Protein AF-A0A2N8UCC4-F1 (afdb_monomer_lite)

Foldseek 3Di:
DDDDDDDDDDDDDDDDDDDDDDPDPDDDDDPPPPPPDPPDPPCVLDPDDDDDPDDQDVVVQVPDDPDDDDDDDDPPDDDDDDDDDDDDDDPPPPPPPPDDADWQDWDADPVRDIDDRGGASDLFWELDFDQLVRVQCVVQAPDDLKDFDDCVVPAFPLDLPGLLLPQEAARQHSLQLVLVLVLLCVLCVVVVHDWAQQPPDPDRRTFSGFTHARWHQDPPGIGHDVCCRHPVVSVQVSCCSNCVDPDFFKWWAFGDNDPPDGTHIKIKGWAQRLSRYSDNPRPFTKIWIKTAIDRPDPDPDDDSGHNIYTRTIGTHPDCSVVSCVVVVRIDGRD

Radius of gyration: 27.45 Å; chains: 1; bounding box: 86×79×82 Å

Sequence (334 aa):
MVGFRCFAAFFGIVLTMTAAPSTAKWRWERPEEEHPRPDVPMQQYFPRYDYVQIRPDPAHDPGLPRLPYLPHPPEDFLSHEAGSSAGSSHTQTTTSAAGRAPTLPAFLDTEGRRWGPYELGHLSFQPVEYPLGMPHLIHLYGDDDRTAVNIKDEPYKGQFHDPKVKPMDFRPDPNTLTRISEVLKKGMASAQIRLAKVPEMSNDLEEGTFLLPPLVQTNARLEMAPYALQASLPQALGHRFRHPPKKANLFLIEVPMGIGQTPKQVLVALVPSDKFTTVKSISTPLWLFFERRKKTSTDGRYSKEPGLTFLGATFMPYRAEDVLSRSEVLTKYH

Organism: NCBI:txid7255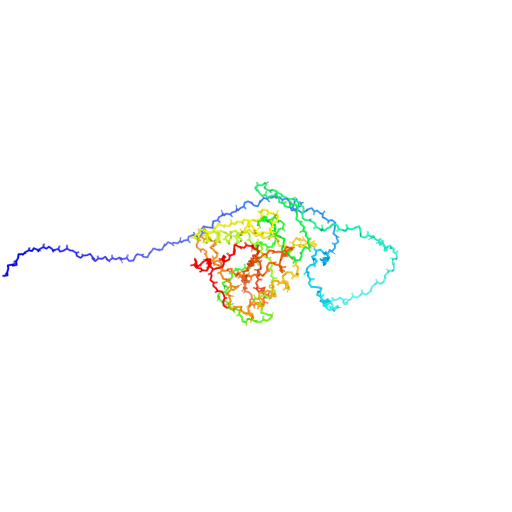9

Secondary structure (DSSP, 8-state):
-----------------------------------------GGGTS--PPP---PPPGGG-TTS-----PPPPPS-S---------------------PPPPEEPPEE-TT--EE--EE---SSBEEEE--TT-GGGGGGSS--SEEEE-GGGS-----TT-TTTSS-EE---HHHHHHHHHHHHHHHHHTTPPP-BPTT-SS-PBTTPBEEP-EEE-SSSEEE-HHIIIIIHHHHHHHHHHS--SS--EEEEEE--STTSPPEEEEEEEE-GGGTBS-S---SPEEEEEEEEEE--SS-------S-EEEEEEE--TTHHHHHHHTTSEEEP-

Structure (mmCIF, N/CA/C/O backbone):
data_AF-A0A2N8UCC4-F1
#
_entry.id   AF-A0A2N8UCC4-F1
#
loop_
_atom_site.group_PDB
_atom_site.id
_atom_site.type_symbol
_atom_site.label_atom_id
_atom_site.label_alt_id
_atom_site.label_comp_id
_atom_site.label_asym_id
_atom_site.label_entity_id
_atom_site.label_seq_id
_atom_site.pdbx_PDB_ins_code
_atom_site.Cartn_x
_atom_site.Cartn_y
_atom_site.Cartn_z
_atom_site.occupancy
_atom_site.B_iso_or_equiv
_atom_site.auth_seq_id
_atom_site.auth_comp_id
_atom_site.auth_asym_id
_atom_site.auth_atom_id
_atom_site.pdbx_PDB_model_num
ATOM 1 N N . MET A 1 1 ? -55.760 44.797 40.845 1.00 42.34 1 MET A N 1
ATOM 2 C CA . MET A 1 1 ? -54.852 44.384 39.753 1.00 42.34 1 MET A CA 1
ATOM 3 C C . MET A 1 1 ? -54.397 45.641 39.033 1.00 42.34 1 MET A C 1
ATOM 5 O O . MET A 1 1 ? -55.204 46.265 38.363 1.00 42.34 1 MET A O 1
ATOM 9 N N . VAL A 1 2 ? -53.164 46.080 39.285 1.00 34.91 2 VAL A N 1
ATOM 10 C CA . VAL A 1 2 ? -52.601 47.335 38.764 1.00 34.91 2 VAL A CA 1
ATOM 11 C C . VAL A 1 2 ? -51.627 46.971 37.648 1.00 34.91 2 VAL A C 1
ATOM 13 O O . VAL A 1 2 ? -50.641 46.288 37.905 1.00 34.91 2 VAL A O 1
ATOM 16 N N . GLY A 1 3 ? -51.933 47.374 36.414 1.00 34.59 3 GLY A N 1
ATOM 17 C CA . GLY A 1 3 ? -51.083 47.166 35.243 1.00 34.59 3 GLY A CA 1
ATOM 18 C C . GLY A 1 3 ? -50.407 48.471 34.837 1.00 34.59 3 GLY A C 1
ATOM 19 O O . GLY A 1 3 ? -51.075 49.398 34.382 1.00 34.59 3 GLY A O 1
ATOM 20 N N . PHE A 1 4 ? -49.087 48.537 35.001 1.00 43.72 4 PHE A N 1
ATOM 21 C CA . PHE A 1 4 ? -48.240 49.637 34.546 1.00 43.72 4 PHE A CA 1
ATOM 22 C C . PHE A 1 4 ? -47.401 49.182 33.339 1.00 43.72 4 PHE A C 1
ATOM 24 O O . PHE A 1 4 ? -46.557 48.304 33.457 1.00 43.72 4 PHE A O 1
ATOM 31 N N . ARG A 1 5 ? -47.723 49.781 32.185 1.00 48.62 5 ARG A N 1
ATOM 32 C CA . ARG A 1 5 ? -46.859 50.409 31.158 1.00 48.62 5 ARG A CA 1
ATOM 33 C C . ARG A 1 5 ? -45.457 49.838 30.856 1.00 48.62 5 ARG A C 1
ATOM 35 O O . ARG A 1 5 ? -44.611 49.797 31.737 1.00 48.62 5 ARG A O 1
ATOM 42 N N . CYS A 1 6 ? -45.192 49.615 29.558 1.00 42.81 6 CYS A N 1
ATOM 43 C CA . CYS A 1 6 ? -44.205 50.321 28.692 1.00 42.81 6 CYS A CA 1
ATOM 44 C C . CYS A 1 6 ? -43.886 49.438 27.457 1.00 42.81 6 CYS A C 1
ATOM 46 O O . CYS A 1 6 ? -43.470 48.301 27.619 1.00 42.81 6 CYS A O 1
ATOM 48 N N . PHE A 1 7 ? -44.326 49.770 26.235 1.00 41.31 7 PHE A N 1
ATOM 49 C CA . PHE A 1 7 ? -43.715 50.655 25.214 1.00 41.31 7 PHE A CA 1
ATOM 50 C C . PHE A 1 7 ? -42.311 50.254 24.712 1.00 41.31 7 PHE A C 1
ATOM 52 O O . PHE A 1 7 ? -41.342 50.444 25.437 1.00 41.31 7 PHE A O 1
ATOM 59 N N . ALA A 1 8 ? -42.241 49.796 23.448 1.00 41.94 8 ALA A N 1
ATOM 60 C CA . ALA A 1 8 ? -41.262 50.124 22.379 1.00 41.94 8 ALA A CA 1
ATOM 61 C C . ALA A 1 8 ? -41.316 49.002 21.305 1.00 41.94 8 ALA A C 1
ATOM 63 O O . ALA A 1 8 ? -41.067 47.848 21.625 1.00 41.94 8 ALA A O 1
ATOM 64 N N . ALA A 1 9 ? -41.868 49.174 20.098 1.00 39.84 9 ALA A N 1
ATOM 65 C CA . ALA A 1 9 ? -41.495 50.037 18.965 1.00 39.84 9 ALA A CA 1
ATOM 66 C C . ALA A 1 9 ? -40.340 49.488 18.085 1.00 39.84 9 ALA A C 1
ATOM 68 O O . ALA A 1 9 ? -39.182 49.555 18.468 1.00 39.84 9 ALA A O 1
ATOM 69 N N . PHE A 1 10 ? -40.736 49.033 16.882 1.00 40.09 10 PHE A N 1
ATOM 70 C CA . PHE A 1 10 ? -40.088 49.155 15.558 1.00 40.09 10 PHE A CA 1
ATOM 71 C C . PHE A 1 10 ? -38.644 48.654 15.321 1.00 40.09 10 PHE A C 1
ATOM 73 O O . PHE A 1 10 ? -37.690 49.244 15.804 1.00 40.09 10 PHE A O 1
ATOM 80 N N . PHE A 1 11 ? -38.459 47.694 14.401 1.00 40.56 11 PHE A N 1
ATOM 81 C CA . PHE A 1 11 ? -38.186 47.947 12.968 1.00 40.56 11 PHE A CA 1
ATOM 82 C C . PHE A 1 11 ? -37.994 46.616 12.216 1.00 40.56 11 PHE A C 1
ATOM 84 O O . PHE A 1 11 ? -37.183 45.778 12.601 1.00 40.56 11 PHE A O 1
ATOM 91 N N . GLY A 1 12 ? -38.750 46.429 11.132 1.00 36.91 12 GLY A N 1
ATOM 92 C CA . GLY A 1 12 ? -38.558 45.338 10.180 1.00 36.91 12 GLY A CA 1
ATOM 93 C C . GLY A 1 12 ? -37.461 45.683 9.176 1.00 36.91 12 GLY A C 1
ATOM 94 O O . GLY A 1 12 ? -37.442 46.788 8.636 1.00 36.91 12 GLY A O 1
ATOM 95 N N . ILE A 1 13 ? -36.571 44.729 8.911 1.00 42.97 13 ILE A N 1
ATOM 96 C CA . ILE A 1 13 ? -35.613 44.793 7.807 1.00 42.97 13 ILE A CA 1
ATOM 97 C C . ILE A 1 13 ? -36.026 43.735 6.786 1.00 42.97 13 ILE A C 1
ATOM 99 O O . ILE A 1 13 ? -35.897 42.535 7.012 1.00 42.97 13 ILE A O 1
ATOM 103 N N . VAL A 1 14 ? -36.551 44.218 5.661 1.00 40.69 14 VAL A N 1
ATOM 104 C CA . VAL A 1 14 ? -36.717 43.472 4.413 1.00 40.69 14 VAL A CA 1
ATOM 105 C C . VAL A 1 14 ? -35.396 43.592 3.662 1.00 40.69 14 VAL A C 1
ATOM 107 O O . VAL A 1 14 ? -35.007 44.692 3.278 1.00 40.69 14 VAL A O 1
ATOM 110 N N . LEU A 1 15 ? -34.695 42.476 3.464 1.00 40.91 15 LEU A N 1
ATOM 111 C CA . LEU A 1 15 ? -33.487 42.424 2.642 1.00 40.91 15 LEU A CA 1
ATOM 112 C C . LEU A 1 15 ? -33.860 41.882 1.259 1.00 40.91 15 LEU A C 1
ATOM 114 O O . LEU A 1 15 ? -33.961 40.680 1.033 1.00 40.91 15 LEU A O 1
ATOM 118 N N . THR A 1 16 ? -34.100 42.802 0.331 1.00 42.94 16 THR A N 1
ATOM 119 C CA . THR A 1 16 ? -34.113 42.540 -1.108 1.00 42.94 16 THR A CA 1
ATOM 120 C C . THR A 1 16 ? -32.670 42.416 -1.593 1.00 42.94 16 THR A C 1
ATOM 122 O O . THR A 1 16 ? -31.968 43.423 -1.665 1.00 42.94 16 THR A O 1
ATOM 125 N N . MET A 1 17 ? -32.219 41.208 -1.942 1.00 36.47 17 MET A N 1
ATOM 126 C CA . MET A 1 17 ? -31.005 41.034 -2.746 1.00 36.47 17 MET A CA 1
ATOM 127 C C . MET A 1 17 ? -31.394 40.841 -4.209 1.00 36.47 17 MET A C 1
ATOM 129 O O . MET A 1 17 ? -31.934 39.814 -4.612 1.00 36.47 17 MET A O 1
ATOM 133 N N . THR A 1 18 ? -31.126 41.877 -4.992 1.00 39.53 18 THR A N 1
ATOM 134 C CA . THR A 1 18 ? -31.129 41.872 -6.449 1.00 39.53 18 THR A CA 1
ATOM 135 C C . THR A 1 18 ? -29.925 41.076 -6.955 1.00 39.53 18 THR A C 1
ATOM 137 O O . THR A 1 18 ? -28.774 41.392 -6.662 1.00 39.53 18 THR A O 1
ATOM 140 N N . ALA A 1 19 ? -30.194 40.021 -7.722 1.00 36.62 19 ALA A N 1
ATOM 141 C CA . ALA A 1 19 ? -29.181 39.271 -8.449 1.00 36.62 19 ALA A CA 1
ATOM 142 C C . ALA A 1 19 ? -28.718 40.080 -9.671 1.00 36.62 19 ALA A C 1
ATOM 144 O O . ALA A 1 19 ? -29.496 40.332 -10.590 1.00 36.62 19 ALA A O 1
ATOM 145 N N . ALA A 1 20 ? -27.447 40.477 -9.680 1.00 36.34 20 ALA A N 1
ATOM 146 C CA . ALA A 1 20 ? -26.765 40.971 -10.869 1.00 36.34 20 ALA A CA 1
ATOM 147 C C . ALA A 1 20 ? -26.085 39.789 -11.592 1.00 36.34 20 ALA A C 1
ATOM 149 O O . ALA A 1 20 ? -25.350 39.035 -10.947 1.00 36.34 20 ALA A O 1
ATOM 150 N N . PRO A 1 21 ? -26.283 39.600 -12.909 1.00 38.41 21 PRO A N 1
ATOM 151 C CA . PRO A 1 21 ? -25.547 38.600 -13.670 1.00 38.41 21 PRO A CA 1
ATOM 152 C C . PRO A 1 21 ? -24.118 39.099 -13.927 1.00 38.41 21 PRO A C 1
ATOM 154 O O . PRO A 1 21 ? -23.874 39.938 -14.791 1.00 38.41 21 PRO A O 1
ATOM 157 N N . SER A 1 22 ? -23.161 38.583 -13.157 1.00 37.16 22 SER A N 1
ATOM 158 C CA . SER A 1 22 ? -21.730 38.770 -13.404 1.00 37.16 22 SER A CA 1
ATOM 159 C C . SER A 1 22 ? -21.278 37.833 -14.524 1.00 37.16 22 SER A C 1
ATOM 161 O O . SER A 1 22 ? -21.061 36.638 -14.323 1.00 37.16 22 SER A O 1
ATOM 163 N N . THR A 1 23 ? -21.135 38.376 -15.729 1.00 39.78 23 THR A N 1
ATOM 164 C CA . THR A 1 23 ? -20.415 37.745 -16.838 1.00 39.78 23 THR A CA 1
ATOM 165 C C . THR A 1 23 ? -18.909 37.920 -16.630 1.00 39.78 23 THR A C 1
ATOM 167 O O . THR A 1 23 ? -18.273 38.747 -17.283 1.00 39.78 23 THR A O 1
ATOM 170 N N . ALA A 1 24 ? -18.328 37.150 -15.710 1.00 36.78 24 ALA A N 1
ATOM 171 C CA . ALA A 1 24 ? -16.880 37.011 -15.594 1.00 36.78 24 ALA A CA 1
ATOM 172 C C . ALA A 1 24 ? -16.416 35.851 -16.486 1.00 36.78 24 ALA A C 1
ATOM 174 O O . ALA A 1 24 ? -16.614 34.671 -16.200 1.00 36.78 24 ALA A O 1
ATOM 175 N N . LYS A 1 25 ? -15.829 36.224 -17.621 1.00 33.22 25 LYS A N 1
ATOM 176 C CA . LYS A 1 25 ? -15.180 35.349 -18.592 1.00 33.22 25 LYS A CA 1
ATOM 177 C C . LYS A 1 25 ? -13.887 34.820 -17.958 1.00 33.22 25 LYS A C 1
ATOM 179 O O . LYS A 1 25 ? -12.864 35.496 -17.998 1.00 33.22 25 LYS A O 1
ATOM 184 N N . TRP A 1 26 ? -13.939 33.643 -17.335 1.00 35.19 26 TRP A N 1
ATOM 185 C CA . TRP A 1 26 ? -12.757 32.992 -16.769 1.00 35.19 26 TRP A CA 1
ATOM 186 C C . TRP A 1 26 ? -11.851 32.500 -17.898 1.00 35.19 26 TRP A C 1
ATOM 188 O O . TRP A 1 26 ? -12.113 31.504 -18.571 1.00 35.19 26 TRP A O 1
ATOM 198 N N . ARG A 1 27 ? -10.793 33.273 -18.135 1.00 27.91 27 ARG A N 1
ATOM 199 C CA . ARG A 1 27 ? -9.628 32.880 -18.916 1.00 27.91 27 ARG A CA 1
ATOM 200 C C . ARG A 1 27 ? -8.887 31.836 -18.081 1.00 27.91 27 ARG A C 1
ATOM 202 O O . ARG A 1 27 ? -8.394 32.155 -17.006 1.00 27.91 27 ARG A O 1
ATOM 209 N N . TRP A 1 28 ? -8.868 30.593 -18.549 1.00 32.22 28 TRP A N 1
ATOM 210 C CA . TRP A 1 28 ? -8.045 29.533 -17.973 1.00 32.22 28 TRP A CA 1
ATOM 211 C C . TRP A 1 28 ? -6.572 29.875 -18.203 1.00 32.22 28 TRP A C 1
ATOM 213 O O . TRP A 1 28 ? -6.012 29.560 -19.252 1.00 32.22 28 TRP A O 1
ATOM 223 N N . GLU A 1 29 ? -5.954 30.556 -17.243 1.00 31.47 29 GLU A N 1
ATOM 224 C CA . GLU A 1 29 ? -4.504 30.528 -17.095 1.00 31.47 29 GLU A CA 1
ATOM 225 C C . GLU A 1 29 ? -4.148 29.220 -16.386 1.00 31.47 29 GLU A C 1
ATOM 227 O O . GLU A 1 29 ? -4.561 28.935 -15.262 1.00 31.47 29 GLU A O 1
ATOM 232 N N . ARG A 1 30 ? -3.474 28.367 -17.155 1.00 33.12 30 ARG A N 1
ATOM 233 C CA . ARG A 1 30 ? -2.885 27.095 -16.751 1.00 33.12 30 ARG A CA 1
ATOM 234 C C . ARG A 1 30 ? -1.872 27.393 -15.630 1.00 33.12 30 ARG A C 1
ATOM 236 O O . ARG A 1 30 ? -1.030 28.260 -15.854 1.00 33.12 30 ARG A O 1
ATOM 243 N N . PRO A 1 31 ? -1.888 26.714 -14.472 1.00 35.81 31 PRO A N 1
ATOM 244 C CA . PRO A 1 31 ? -0.747 26.767 -13.573 1.00 35.81 31 PRO A CA 1
ATOM 245 C C . PRO A 1 31 ? 0.405 26.021 -14.253 1.00 35.81 31 PRO A C 1
ATOM 247 O O . PRO A 1 31 ? 0.363 24.799 -14.402 1.00 35.81 31 PRO A O 1
ATOM 250 N N . GLU A 1 32 ? 1.396 26.766 -14.734 1.00 42.03 32 GLU A N 1
ATOM 251 C CA . GLU A 1 32 ? 2.734 26.239 -14.984 1.00 42.03 32 GLU A CA 1
ATOM 252 C C . GLU A 1 32 ? 3.361 25.904 -13.625 1.00 42.03 32 GLU A C 1
ATOM 254 O O . GLU A 1 32 ? 4.011 26.731 -12.997 1.00 42.03 32 GLU A O 1
ATOM 259 N N . GLU A 1 33 ? 3.142 24.680 -13.152 1.00 36.56 33 GLU A N 1
ATOM 260 C CA . GLU A 1 33 ? 4.095 24.006 -12.269 1.00 36.56 33 GLU A CA 1
ATOM 261 C C . GLU A 1 33 ? 4.825 22.954 -13.108 1.00 36.56 33 GLU A C 1
ATOM 263 O O . GLU A 1 33 ? 4.603 21.747 -13.014 1.00 36.56 33 GLU A O 1
ATOM 268 N N . GLU A 1 34 ? 5.702 23.441 -13.989 1.00 35.06 34 GLU A N 1
ATOM 269 C CA . GLU A 1 34 ? 6.844 22.660 -14.448 1.00 35.06 34 GLU A CA 1
ATOM 270 C C . GLU A 1 34 ? 7.754 22.442 -13.236 1.00 35.06 34 GLU A C 1
ATOM 272 O O . GLU A 1 34 ? 8.580 23.282 -12.877 1.00 35.06 34 GLU A O 1
ATOM 277 N N . HIS A 1 35 ? 7.613 21.292 -12.579 1.00 38.19 35 HIS A N 1
ATOM 278 C CA . HIS A 1 35 ? 8.752 20.757 -11.851 1.00 38.19 35 HIS A CA 1
ATOM 279 C C . HIS A 1 35 ? 9.890 20.562 -12.860 1.00 38.19 35 HIS A C 1
ATOM 281 O O . HIS A 1 35 ? 9.683 19.869 -13.865 1.00 38.19 35 HIS A O 1
ATOM 287 N N . PRO A 1 36 ? 11.080 21.146 -12.629 1.00 34.94 36 PRO A N 1
ATOM 288 C CA . PRO A 1 36 ? 12.209 20.920 -13.508 1.00 34.94 36 PRO A CA 1
ATOM 289 C C . PRO A 1 36 ? 12.510 19.425 -13.486 1.00 34.94 36 PRO A C 1
ATOM 291 O O . PRO A 1 36 ? 12.864 18.864 -12.449 1.00 34.94 36 PRO A O 1
ATOM 294 N N . ARG A 1 37 ? 12.341 18.768 -14.638 1.00 45.69 37 ARG A N 1
ATOM 295 C CA . ARG A 1 37 ? 12.963 17.468 -14.875 1.00 45.69 37 ARG A CA 1
ATOM 296 C C . ARG A 1 37 ? 14.460 17.697 -14.691 1.00 45.69 37 ARG A C 1
ATOM 298 O O . ARG A 1 37 ? 15.018 18.509 -15.429 1.00 45.69 37 ARG A O 1
ATOM 305 N N . PRO A 1 38 ? 15.129 17.055 -13.726 1.00 47.00 38 PRO A N 1
ATOM 306 C CA . PRO A 1 38 ? 16.572 17.094 -13.735 1.00 47.00 38 PRO A CA 1
ATOM 307 C C . PRO A 1 38 ? 17.003 16.294 -14.971 1.00 47.00 38 PRO A C 1
ATOM 309 O O . PRO A 1 38 ? 16.680 15.110 -15.089 1.00 47.00 38 PRO A O 1
ATOM 312 N N . ASP A 1 39 ? 17.675 16.961 -15.913 1.00 40.62 39 ASP A N 1
ATOM 313 C CA . ASP A 1 39 ? 18.339 16.372 -17.084 1.00 40.62 39 ASP A CA 1
ATOM 314 C C . ASP A 1 39 ? 19.508 15.479 -16.632 1.00 40.62 39 ASP A C 1
ATOM 316 O O . ASP A 1 39 ? 20.683 15.737 -16.889 1.00 40.62 39 ASP A O 1
ATOM 320 N N . VAL A 1 40 ? 19.193 14.421 -15.891 1.00 43.69 40 VAL A N 1
ATOM 321 C CA . VAL A 1 40 ? 20.146 13.397 -15.487 1.00 43.69 40 VAL A CA 1
ATOM 322 C C . VAL A 1 40 ? 20.086 12.304 -16.550 1.00 43.69 40 VAL A C 1
ATOM 324 O O . VAL A 1 40 ? 19.013 11.738 -16.792 1.00 43.69 40 VAL A O 1
ATOM 327 N N . PRO A 1 41 ? 21.208 11.986 -17.217 1.00 41.66 41 PRO A N 1
ATOM 328 C CA . PRO A 1 41 ? 21.238 10.962 -18.248 1.00 41.66 41 PRO A CA 1
ATOM 329 C C . PRO A 1 41 ? 20.682 9.642 -17.707 1.00 41.66 41 PRO A C 1
ATOM 331 O O . PRO A 1 41 ? 21.126 9.167 -16.663 1.00 41.66 41 PRO A O 1
ATOM 334 N N . MET A 1 42 ? 19.767 9.004 -18.447 1.00 37.41 42 MET A N 1
ATOM 335 C CA . MET A 1 42 ? 19.156 7.707 -18.094 1.00 37.41 42 MET A CA 1
ATOM 336 C C . MET A 1 42 ? 20.194 6.650 -17.659 1.00 37.41 42 MET A C 1
ATOM 338 O O . MET A 1 42 ? 19.912 5.784 -16.839 1.00 37.41 42 MET A O 1
ATOM 342 N N . GLN A 1 43 ? 21.420 6.753 -18.174 1.00 39.41 43 GLN A N 1
ATOM 343 C CA . GLN A 1 43 ? 22.555 5.873 -17.890 1.00 39.41 43 GLN A CA 1
ATOM 344 C C . GLN A 1 43 ? 23.115 5.991 -16.458 1.00 39.41 43 GLN A C 1
ATOM 346 O O . GLN A 1 43 ? 23.789 5.070 -16.011 1.00 39.41 43 GLN A O 1
ATOM 351 N N . GLN A 1 44 ? 22.839 7.077 -15.724 1.00 40.09 44 GLN A N 1
ATOM 352 C CA . GLN A 1 44 ? 23.234 7.220 -14.314 1.00 40.09 44 GLN A CA 1
ATOM 353 C C . GLN A 1 44 ? 22.245 6.560 -13.339 1.00 40.09 44 GLN A C 1
ATOM 355 O O . GLN A 1 44 ? 22.622 6.275 -12.205 1.00 40.09 44 GLN A O 1
ATOM 360 N N . TYR A 1 45 ? 21.013 6.262 -13.770 1.00 40.38 45 TYR A N 1
ATOM 361 C CA . TYR A 1 45 ? 20.011 5.576 -12.939 1.00 40.38 45 TYR A CA 1
ATOM 362 C C . TYR A 1 45 ? 20.050 4.051 -13.057 1.00 40.38 45 TYR A C 1
ATOM 364 O O . TYR A 1 45 ? 19.521 3.353 -12.195 1.00 40.38 45 TYR A O 1
ATOM 372 N N . PHE A 1 46 ? 20.662 3.524 -14.118 1.00 38.53 46 PHE A N 1
ATOM 373 C CA . PHE A 1 46 ? 20.653 2.095 -14.411 1.00 38.53 46 PHE A CA 1
ATOM 374 C C . PHE A 1 46 ? 22.076 1.620 -14.706 1.00 38.53 46 PHE A C 1
ATOM 376 O O . PHE A 1 46 ? 22.550 1.776 -15.835 1.00 38.53 46 PHE A O 1
ATOM 383 N N . PRO A 1 47 ? 22.780 1.021 -13.728 1.00 39.56 47 PRO A N 1
ATOM 384 C CA . PRO A 1 47 ? 23.993 0.277 -14.032 1.00 39.56 47 PRO A CA 1
ATOM 385 C C . PRO A 1 47 ? 23.670 -0.785 -15.090 1.00 39.56 47 PRO A C 1
ATOM 387 O O . PRO A 1 47 ? 22.626 -1.436 -15.029 1.00 39.56 47 PRO A O 1
ATOM 390 N N . ARG A 1 48 ? 24.546 -0.952 -16.085 1.00 33.06 48 ARG A N 1
ATOM 391 C CA . ARG A 1 48 ? 24.473 -2.107 -16.986 1.00 33.06 48 ARG A CA 1
ATOM 392 C C . ARG A 1 48 ? 24.848 -3.339 -16.170 1.00 33.06 48 ARG A C 1
ATOM 394 O O . ARG A 1 48 ? 25.995 -3.456 -15.748 1.00 33.06 48 ARG A O 1
ATOM 401 N N . TYR A 1 49 ? 23.885 -4.216 -15.927 1.00 42.94 49 TYR A N 1
ATOM 402 C CA . TYR A 1 49 ? 24.125 -5.510 -15.300 1.00 42.94 49 TYR A CA 1
ATOM 403 C C . TYR A 1 49 ? 24.221 -6.582 -16.388 1.00 42.94 49 TYR A C 1
ATOM 405 O O . TYR A 1 49 ? 23.466 -6.546 -17.358 1.00 42.94 49 TYR A O 1
ATOM 413 N N . ASP A 1 50 ? 25.137 -7.534 -16.232 1.00 33.94 50 ASP A N 1
ATOM 414 C CA . ASP A 1 50 ? 25.163 -8.738 -17.062 1.00 33.94 50 ASP A CA 1
ATOM 415 C C . ASP A 1 50 ? 24.052 -9.685 -16.574 1.00 33.94 50 ASP A C 1
ATOM 417 O O . ASP A 1 50 ? 24.035 -10.101 -15.413 1.00 33.94 50 ASP A O 1
ATOM 421 N N . TYR A 1 51 ? 23.070 -9.966 -17.437 1.00 36.59 51 TYR A N 1
ATOM 422 C CA . TYR A 1 51 ? 21.814 -10.624 -17.063 1.00 36.59 51 TYR A CA 1
ATOM 423 C C . TYR A 1 51 ? 21.772 -12.113 -17.423 1.00 36.59 51 TYR A C 1
ATOM 425 O O . TYR A 1 51 ? 22.005 -12.505 -18.565 1.00 36.59 51 TYR A O 1
ATOM 433 N N . VAL A 1 52 ? 21.307 -12.919 -16.467 1.00 36.03 52 VAL A N 1
ATOM 434 C CA . VAL A 1 52 ? 20.649 -14.214 -16.693 1.00 36.03 52 VAL A CA 1
ATOM 435 C C . VAL A 1 52 ? 19.215 -14.076 -16.175 1.00 36.03 52 VAL A C 1
ATOM 437 O O . VAL A 1 52 ? 18.998 -13.464 -15.132 1.00 36.03 52 VAL A O 1
ATOM 440 N N . GLN A 1 53 ? 18.221 -14.607 -16.894 1.00 38.38 53 GLN A N 1
ATOM 441 C CA . GLN A 1 53 ? 16.827 -14.642 -16.434 1.00 38.38 53 GLN A CA 1
ATOM 442 C C . GLN A 1 53 ? 16.724 -15.484 -15.153 1.00 38.38 53 GLN A C 1
ATOM 444 O O . GLN A 1 53 ? 16.732 -16.714 -15.211 1.00 38.38 53 GLN A O 1
ATOM 449 N N . ILE A 1 54 ? 16.635 -14.842 -13.987 1.00 44.81 54 ILE A N 1
ATOM 450 C CA . ILE A 1 54 ? 16.488 -15.550 -12.712 1.00 44.81 54 ILE A CA 1
ATOM 451 C C . ILE A 1 54 ? 14.999 -15.823 -12.492 1.00 44.81 54 ILE A C 1
ATOM 453 O O . ILE A 1 54 ? 14.212 -14.918 -12.210 1.00 44.81 54 ILE A O 1
ATOM 457 N N . ARG A 1 55 ? 14.601 -17.092 -12.633 1.00 41.12 55 ARG A N 1
ATOM 458 C CA . ARG A 1 55 ? 13.329 -17.571 -12.076 1.00 41.12 55 ARG A CA 1
ATOM 459 C C . ARG A 1 55 ? 13.398 -17.405 -10.550 1.00 41.12 55 ARG A C 1
ATOM 461 O O . ARG A 1 55 ? 14.437 -17.750 -9.991 1.00 41.12 55 ARG A O 1
ATOM 468 N N . PRO A 1 56 ? 12.341 -16.915 -9.877 1.00 45.06 56 PRO A N 1
ATOM 469 C CA . PRO A 1 56 ? 12.333 -16.863 -8.421 1.00 45.06 56 PRO A CA 1
ATOM 470 C C . PRO A 1 56 ? 12.593 -18.269 -7.871 1.00 45.06 56 PRO A C 1
ATOM 472 O O . PRO A 1 56 ? 11.852 -19.197 -8.201 1.00 45.06 56 PRO A O 1
ATOM 475 N N . ASP A 1 57 ? 13.665 -18.428 -7.094 1.00 47.44 57 ASP A N 1
ATOM 476 C CA . ASP A 1 57 ? 14.006 -19.693 -6.449 1.00 47.44 57 ASP A CA 1
ATOM 477 C C . ASP A 1 57 ? 13.140 -19.856 -5.187 1.00 47.44 57 ASP A C 1
ATOM 479 O O . ASP A 1 57 ? 13.259 -19.051 -4.257 1.00 47.44 57 ASP A O 1
ATOM 483 N N . PRO A 1 58 ? 12.278 -20.889 -5.106 1.00 45.50 58 PRO A N 1
ATOM 484 C CA . PRO A 1 58 ? 11.517 -21.190 -3.897 1.00 45.50 58 PRO A CA 1
ATOM 485 C C . PRO A 1 58 ? 12.399 -21.412 -2.658 1.00 45.50 58 PRO A C 1
ATOM 487 O O . PRO A 1 58 ? 11.909 -21.286 -1.540 1.00 45.50 58 PRO A O 1
ATOM 490 N N . ALA A 1 59 ? 13.686 -21.739 -2.824 1.00 47.28 59 ALA A N 1
ATOM 491 C CA . ALA A 1 59 ? 14.626 -21.922 -1.720 1.00 47.28 59 ALA A CA 1
ATOM 492 C C . ALA A 1 59 ? 14.947 -20.622 -0.957 1.00 47.28 59 ALA A C 1
ATOM 494 O O . ALA A 1 59 ? 15.469 -20.691 0.155 1.00 47.28 59 ALA A O 1
ATOM 495 N N . HIS A 1 60 ? 14.633 -19.449 -1.518 1.00 52.75 60 HIS A N 1
ATOM 496 C CA . HIS A 1 60 ? 14.831 -18.155 -0.855 1.00 52.75 60 HIS A CA 1
ATOM 497 C C . HIS A 1 60 ? 13.626 -17.692 -0.014 1.00 52.75 60 HIS A C 1
ATOM 499 O O . HIS A 1 60 ? 13.748 -16.719 0.723 1.00 52.75 60 HIS A O 1
ATOM 505 N N . ASP A 1 61 ? 12.496 -18.411 -0.048 1.00 50.34 61 ASP A N 1
ATOM 506 C CA . ASP A 1 61 ? 11.342 -18.190 0.839 1.00 50.34 61 ASP A CA 1
ATOM 507 C C . ASP A 1 61 ? 10.830 -19.553 1.363 1.00 50.34 61 ASP A C 1
ATOM 509 O O . ASP A 1 61 ? 9.906 -20.141 0.789 1.00 50.34 61 ASP A O 1
ATOM 513 N N . PRO A 1 62 ? 11.433 -20.110 2.438 1.00 45.00 62 PRO A N 1
ATOM 514 C CA . PRO A 1 62 ? 11.182 -21.482 2.904 1.00 45.00 62 PRO A CA 1
ATOM 515 C C . PRO A 1 62 ? 9.757 -21.734 3.442 1.00 45.00 62 PRO A C 1
ATOM 517 O O . PRO A 1 62 ? 9.475 -22.822 3.941 1.00 45.00 62 PRO A O 1
ATOM 520 N N . GLY A 1 63 ? 8.850 -20.754 3.358 1.00 42.56 63 GLY A N 1
ATOM 521 C CA . GLY A 1 63 ? 7.493 -20.818 3.902 1.00 42.56 63 GLY A CA 1
ATOM 522 C C . GLY A 1 63 ? 6.363 -20.981 2.883 1.00 42.56 63 GLY A C 1
ATOM 523 O O . GLY A 1 63 ? 5.203 -21.020 3.296 1.00 42.56 63 GLY A O 1
ATOM 524 N N . LEU A 1 64 ? 6.639 -21.051 1.576 1.00 43.62 64 LEU A N 1
ATOM 525 C CA . LEU A 1 64 ? 5.576 -21.184 0.574 1.00 43.62 64 LEU A CA 1
ATOM 526 C C . LEU A 1 64 ? 5.206 -22.655 0.311 1.00 43.62 64 LEU A C 1
ATOM 528 O O . LEU A 1 64 ? 6.093 -23.497 0.144 1.00 43.62 64 LEU A O 1
ATOM 532 N N . PRO A 1 65 ? 3.905 -23.000 0.206 1.00 37.75 65 PRO A N 1
ATOM 533 C CA . PRO A 1 65 ? 3.515 -24.303 -0.312 1.00 37.75 65 PRO A CA 1
ATOM 534 C C . PRO A 1 65 ? 4.051 -24.447 -1.741 1.00 37.75 65 PRO A C 1
ATOM 536 O O . PRO A 1 65 ? 3.811 -23.585 -2.587 1.00 37.75 65 PRO A O 1
ATOM 539 N N . ARG A 1 66 ? 4.770 -25.545 -2.018 1.00 37.88 66 ARG A N 1
ATOM 540 C CA . ARG A 1 66 ? 5.161 -25.933 -3.382 1.00 37.88 66 ARG A CA 1
ATOM 541 C C . ARG A 1 66 ? 3.890 -26.045 -4.222 1.00 37.88 66 ARG A C 1
ATOM 543 O O . ARG A 1 66 ? 3.139 -27.006 -4.073 1.00 37.88 66 ARG A O 1
ATOM 550 N N . LEU A 1 67 ? 3.619 -25.057 -5.069 1.00 37.81 67 LEU A N 1
ATOM 551 C CA . LEU A 1 67 ? 2.503 -25.151 -6.000 1.00 37.81 67 LEU A CA 1
ATOM 552 C C . LEU A 1 67 ? 2.836 -26.199 -7.072 1.00 37.81 67 LEU A C 1
ATOM 554 O O . LEU A 1 67 ? 3.973 -26.229 -7.555 1.00 37.81 67 LEU A O 1
ATOM 558 N N . PRO A 1 68 ? 1.879 -27.057 -7.466 1.00 30.11 68 PRO A N 1
ATOM 559 C CA . PRO A 1 68 ? 2.025 -27.850 -8.675 1.00 30.11 68 PRO A CA 1
ATOM 560 C C . PRO A 1 68 ? 2.192 -26.897 -9.863 1.00 30.11 68 PRO A C 1
ATOM 562 O O . PRO A 1 68 ? 1.500 -25.883 -9.954 1.00 30.11 68 PRO A O 1
ATOM 565 N N . TYR A 1 69 ? 3.155 -27.221 -10.726 1.00 31.06 69 TYR A N 1
ATOM 566 C CA . TYR A 1 69 ? 3.481 -26.535 -11.974 1.00 31.06 69 TYR A CA 1
ATOM 567 C C . TYR A 1 69 ? 2.244 -25.902 -12.634 1.00 31.06 69 TYR A C 1
ATOM 569 O O . TYR A 1 69 ? 1.301 -26.603 -13.000 1.00 31.06 69 TYR A O 1
ATOM 577 N N . LEU A 1 70 ? 2.260 -24.578 -12.818 1.00 31.52 70 LEU A N 1
ATOM 578 C CA . LEU A 1 70 ? 1.378 -23.943 -13.794 1.00 31.52 70 LEU A CA 1
ATOM 579 C C . LEU A 1 70 ? 1.755 -24.490 -15.183 1.00 31.52 70 LEU A C 1
ATOM 581 O O . LEU A 1 70 ? 2.949 -24.534 -15.496 1.00 31.52 70 LEU A O 1
ATOM 585 N N . PRO A 1 71 ? 0.782 -24.928 -16.001 1.00 31.28 71 PRO A N 1
ATOM 586 C CA . PRO A 1 71 ? 1.060 -25.442 -17.332 1.00 31.28 71 PRO A CA 1
ATOM 587 C C . PRO A 1 71 ? 1.705 -24.348 -18.184 1.00 31.28 71 PRO A C 1
ATOM 589 O O . PRO A 1 71 ? 1.308 -23.180 -18.129 1.00 31.28 71 PRO A O 1
ATOM 592 N N . HIS A 1 72 ? 2.718 -24.744 -18.953 1.00 32.28 72 HIS A N 1
ATOM 593 C CA . HIS A 1 72 ? 3.337 -23.920 -19.982 1.00 32.28 72 HIS A CA 1
ATOM 594 C C . HIS A 1 72 ? 2.262 -23.263 -20.869 1.00 32.28 72 HIS A C 1
ATOM 596 O O . HIS A 1 72 ? 1.228 -23.888 -21.128 1.00 32.28 72 HIS A O 1
ATOM 602 N N . PRO A 1 73 ? 2.469 -22.020 -21.344 1.00 32.50 73 PRO A N 1
ATOM 603 C CA . PRO A 1 73 ? 1.624 -21.489 -22.405 1.00 32.50 73 PRO A CA 1
ATOM 604 C C . PRO A 1 73 ? 1.703 -22.434 -23.621 1.00 32.50 73 PRO A C 1
ATOM 606 O O . PRO A 1 73 ? 2.779 -22.975 -23.881 1.00 32.50 73 PRO A O 1
ATOM 609 N N . PRO A 1 74 ? 0.591 -22.672 -24.338 1.00 30.59 74 PRO A N 1
ATOM 610 C CA . PRO A 1 74 ? 0.572 -23.587 -25.475 1.00 30.59 74 PRO A CA 1
ATOM 611 C C . PRO A 1 74 ? 1.569 -23.139 -26.553 1.00 30.59 74 PRO A C 1
ATOM 613 O O . PRO A 1 74 ? 1.590 -21.969 -26.940 1.00 30.59 74 PRO A O 1
ATOM 616 N N . GLU A 1 75 ? 2.388 -24.081 -27.024 1.00 36.34 75 GLU A N 1
ATOM 617 C CA . GLU A 1 75 ? 3.463 -23.905 -28.012 1.00 36.34 75 GLU A CA 1
ATOM 618 C C . GLU A 1 75 ? 2.965 -23.710 -29.462 1.00 36.34 75 GLU A C 1
ATOM 620 O O . GLU A 1 75 ? 3.610 -24.147 -30.406 1.00 36.34 75 GLU A O 1
ATOM 625 N N . ASP A 1 76 ? 1.854 -23.006 -29.679 1.00 29.16 76 ASP A N 1
ATOM 626 C CA . ASP A 1 76 ? 1.248 -22.871 -31.018 1.00 29.16 76 ASP A CA 1
ATOM 627 C C . ASP A 1 76 ? 1.427 -21.477 -31.647 1.00 29.16 76 ASP A C 1
ATOM 629 O O . ASP A 1 76 ? 0.582 -21.026 -32.417 1.00 29.16 76 ASP A O 1
ATOM 633 N N . PHE A 1 77 ? 2.521 -20.761 -31.347 1.00 34.53 77 PHE A N 1
ATOM 634 C CA . PHE A 1 77 ? 2.751 -19.422 -31.924 1.00 34.53 77 PHE A CA 1
ATOM 635 C C . PHE A 1 77 ? 4.042 -19.203 -32.712 1.00 34.53 77 PHE A C 1
ATOM 637 O O . PHE A 1 77 ? 4.266 -18.080 -33.157 1.00 34.53 77 PHE A O 1
ATOM 644 N N . LEU A 1 78 ? 4.853 -20.232 -32.976 1.00 35.22 78 LEU A N 1
ATOM 645 C CA . LEU A 1 78 ? 5.982 -20.118 -33.910 1.00 35.22 78 LEU A CA 1
ATOM 646 C C . LEU A 1 78 ? 6.191 -21.420 -34.692 1.00 35.22 78 LEU A C 1
ATOM 648 O O . LEU A 1 78 ? 7.104 -22.191 -34.424 1.00 35.22 78 LEU A O 1
ATOM 652 N N . SER A 1 79 ? 5.355 -21.644 -35.702 1.00 32.59 79 SER A N 1
ATOM 653 C CA . SER A 1 79 ? 5.722 -22.488 -36.838 1.00 32.59 79 SER A CA 1
ATOM 654 C C . SER A 1 79 ? 5.924 -21.577 -38.034 1.00 32.59 79 SER A C 1
ATOM 656 O O . SER A 1 79 ? 4.939 -21.131 -38.598 1.00 32.59 79 SER A O 1
ATOM 658 N N . HIS A 1 80 ? 7.174 -21.274 -38.385 1.00 33.72 80 HIS A N 1
ATOM 659 C CA . HIS A 1 80 ? 7.611 -21.176 -39.777 1.00 33.72 80 HIS A CA 1
ATOM 660 C C . HIS A 1 80 ? 9.146 -21.229 -39.860 1.00 33.72 80 HIS A C 1
ATOM 662 O O . HIS A 1 80 ? 9.855 -20.384 -39.325 1.00 33.72 80 HIS A O 1
ATOM 668 N N . GLU A 1 81 ? 9.577 -22.261 -40.584 1.00 34.47 81 GLU A N 1
ATOM 669 C CA . GLU A 1 81 ? 10.827 -22.435 -41.328 1.00 34.47 81 GLU A CA 1
ATOM 670 C C . GLU A 1 81 ? 12.114 -22.840 -40.592 1.00 34.47 81 GLU A C 1
ATOM 672 O O . GLU A 1 81 ? 12.829 -22.075 -39.950 1.00 34.47 81 GLU A O 1
ATOM 677 N N . ALA A 1 82 ? 12.417 -24.121 -40.808 1.00 35.47 82 ALA A N 1
ATOM 678 C CA . ALA A 1 82 ? 13.682 -24.779 -40.580 1.00 35.47 82 ALA A CA 1
ATOM 679 C C . ALA A 1 82 ? 14.756 -24.296 -41.567 1.00 35.47 82 ALA A C 1
ATOM 681 O O . ALA A 1 82 ? 14.545 -24.261 -42.777 1.00 35.47 82 ALA A O 1
ATOM 682 N N . GLY A 1 83 ? 15.951 -24.056 -41.037 1.00 28.92 83 GLY A N 1
ATOM 683 C CA . GLY A 1 83 ? 17.195 -23.991 -41.789 1.00 28.92 83 GLY A CA 1
ATOM 684 C C . GLY A 1 83 ? 18.319 -24.552 -40.927 1.00 28.92 83 GLY A C 1
ATOM 685 O O . GLY A 1 83 ? 18.850 -23.867 -40.060 1.00 28.92 83 GLY A O 1
ATOM 686 N N . SER A 1 84 ? 18.633 -25.829 -41.132 1.00 33.34 84 SER A N 1
ATOM 687 C CA . SER A 1 84 ? 19.736 -26.548 -40.494 1.00 33.34 84 SER A CA 1
ATOM 688 C C . SER A 1 84 ? 21.095 -25.909 -40.787 1.00 33.34 84 SER A C 1
ATOM 690 O O . SER A 1 84 ? 21.477 -25.788 -41.948 1.00 33.34 84 SER A O 1
ATOM 692 N N . SER A 1 85 ? 21.903 -25.680 -39.751 1.00 30.84 85 SER A N 1
ATOM 693 C CA . SER A 1 85 ? 23.354 -25.867 -39.855 1.00 30.84 85 SER A CA 1
ATOM 694 C C . SER A 1 85 ? 23.951 -26.215 -38.495 1.00 30.84 85 SER A C 1
ATOM 696 O O . SER A 1 85 ? 23.790 -25.487 -37.517 1.00 30.84 85 SER A O 1
ATOM 698 N N . ALA A 1 86 ? 24.630 -27.358 -38.465 1.00 34.12 86 ALA A N 1
ATOM 699 C CA . ALA A 1 86 ? 25.343 -27.910 -37.331 1.00 34.12 86 ALA A CA 1
ATOM 700 C C . ALA A 1 86 ? 26.501 -27.007 -36.877 1.00 34.12 86 ALA A C 1
ATOM 702 O O . ALA A 1 86 ? 27.239 -26.462 -37.693 1.00 34.12 86 ALA A O 1
ATOM 703 N N . GLY A 1 87 ? 26.689 -26.919 -35.562 1.00 27.27 87 GLY A N 1
ATOM 704 C CA . GLY A 1 87 ? 27.784 -26.189 -34.936 1.00 27.27 87 GLY A CA 1
ATOM 705 C C . GLY A 1 87 ? 27.942 -26.617 -33.484 1.00 27.27 87 GLY A C 1
ATOM 706 O O . GLY A 1 87 ? 27.463 -25.957 -32.572 1.00 27.27 87 GLY A O 1
ATOM 707 N N . SER A 1 88 ? 28.584 -27.766 -33.285 1.00 32.34 88 SER A N 1
ATOM 708 C CA . SER A 1 88 ? 29.112 -28.209 -31.995 1.00 32.34 88 SER A CA 1
ATOM 709 C C . SER A 1 88 ? 30.046 -27.145 -31.420 1.00 32.34 88 SER A C 1
ATOM 711 O O . SER A 1 88 ? 31.042 -26.835 -32.072 1.00 32.34 88 SER A O 1
ATOM 713 N N . SER A 1 89 ? 29.783 -26.652 -30.204 1.00 29.20 89 SER A N 1
ATOM 714 C CA . SER A 1 89 ? 30.809 -26.317 -29.202 1.00 29.20 89 SER A CA 1
ATOM 715 C C . SER A 1 89 ? 30.192 -25.899 -27.863 1.00 29.20 89 SER A C 1
ATOM 717 O O . SER A 1 89 ? 29.470 -24.916 -27.776 1.00 29.20 89 SER A O 1
ATOM 719 N N . HIS A 1 90 ? 30.588 -26.624 -26.813 1.00 33.75 90 HIS A N 1
ATOM 720 C CA . HIS A 1 90 ? 30.698 -26.154 -25.428 1.00 33.75 90 HIS A CA 1
ATOM 721 C C . HIS A 1 90 ? 29.390 -25.826 -24.689 1.00 33.75 90 HIS A C 1
ATOM 723 O O . HIS A 1 90 ? 29.087 -24.678 -24.379 1.00 33.75 90 HIS A O 1
ATOM 729 N N . THR A 1 91 ? 28.710 -26.868 -24.205 1.00 30.69 91 THR A N 1
ATOM 730 C CA . THR A 1 91 ? 28.073 -26.790 -22.883 1.00 30.69 91 THR A CA 1
ATOM 731 C C . THR A 1 91 ? 29.176 -26.663 -21.833 1.00 30.69 91 THR A C 1
ATOM 733 O O . THR A 1 91 ? 29.667 -27.657 -21.297 1.00 30.69 91 THR A O 1
ATOM 736 N N . GLN A 1 92 ? 29.605 -25.430 -21.562 1.00 31.92 92 GLN A N 1
ATOM 737 C CA . GLN A 1 92 ? 30.213 -25.123 -20.277 1.00 31.92 92 GLN A CA 1
ATOM 738 C C . GLN A 1 92 ? 29.117 -25.279 -19.229 1.00 31.92 92 GLN A C 1
ATOM 740 O O . GLN A 1 92 ? 28.288 -24.398 -19.018 1.00 31.92 92 GLN A O 1
ATOM 745 N N . THR A 1 93 ? 29.112 -26.442 -18.586 1.00 30.38 93 THR A N 1
ATOM 746 C CA . THR A 1 93 ? 28.535 -26.632 -17.263 1.00 30.38 93 THR A CA 1
ATOM 747 C C . THR A 1 93 ? 29.333 -25.745 -16.312 1.00 30.38 93 THR A C 1
ATOM 749 O O . THR A 1 93 ? 30.285 -26.188 -15.676 1.00 30.38 93 THR A O 1
ATOM 752 N N . THR A 1 94 ? 29.006 -24.455 -16.264 1.00 31.83 94 THR A N 1
ATOM 753 C CA . THR A 1 94 ? 29.424 -23.598 -15.164 1.00 31.83 94 THR A CA 1
ATOM 754 C C . THR A 1 94 ? 28.580 -24.001 -13.972 1.00 31.83 94 THR A C 1
ATOM 756 O O . THR A 1 94 ? 27.411 -23.651 -13.825 1.00 31.83 94 THR A O 1
ATOM 759 N N . THR A 1 95 ? 29.194 -24.831 -13.139 1.00 34.78 95 THR A N 1
ATOM 760 C CA . THR A 1 95 ? 28.848 -25.040 -11.743 1.00 34.78 95 THR A CA 1
ATOM 761 C C . THR A 1 95 ? 28.451 -23.686 -11.158 1.00 34.78 95 THR A C 1
ATOM 763 O O . THR A 1 95 ? 29.291 -22.795 -11.031 1.00 34.78 95 THR A O 1
ATOM 766 N N . SER A 1 96 ? 27.155 -23.508 -10.894 1.00 37.56 96 SER A N 1
ATOM 767 C CA . SER A 1 96 ? 26.609 -22.329 -10.231 1.00 37.56 96 SER A CA 1
ATOM 768 C C . SER A 1 96 ? 27.353 -22.170 -8.909 1.00 37.56 96 SER A C 1
ATOM 770 O O . SER A 1 96 ? 27.148 -22.934 -7.966 1.00 37.56 96 SER A O 1
ATOM 772 N N . ALA A 1 97 ? 28.294 -21.225 -8.871 1.00 39.22 97 ALA A N 1
ATOM 773 C CA . ALA A 1 97 ? 28.833 -20.722 -7.624 1.00 39.22 97 ALA A CA 1
ATOM 774 C C . ALA A 1 97 ? 27.626 -20.286 -6.793 1.00 39.22 97 ALA A C 1
ATOM 776 O O . ALA A 1 97 ? 26.826 -19.503 -7.300 1.00 39.22 97 ALA A O 1
ATOM 777 N N . ALA A 1 98 ? 27.484 -20.853 -5.589 1.00 46.41 98 ALA A N 1
ATOM 778 C CA . ALA A 1 98 ? 26.397 -20.618 -4.641 1.00 46.41 98 ALA A CA 1
ATOM 779 C C . ALA A 1 98 ? 25.906 -19.160 -4.718 1.00 46.41 98 ALA A C 1
ATOM 781 O O . ALA A 1 98 ? 26.560 -18.236 -4.229 1.00 46.41 98 ALA A O 1
ATOM 782 N N . GLY A 1 99 ? 24.822 -18.967 -5.473 1.00 49.88 99 GLY A N 1
ATOM 783 C CA . GLY A 1 99 ? 24.482 -17.685 -6.073 1.00 49.88 99 GLY A CA 1
ATOM 784 C C . GLY A 1 99 ? 23.911 -16.744 -5.033 1.00 49.88 99 GLY A C 1
ATOM 785 O O . GLY A 1 99 ? 22.867 -17.015 -4.450 1.00 49.88 99 GLY A O 1
ATOM 786 N N . ARG A 1 100 ? 24.596 -15.628 -4.793 1.00 62.94 100 ARG A N 1
ATOM 787 C CA . ARG A 1 100 ? 24.061 -14.532 -3.986 1.00 62.94 100 ARG A CA 1
ATOM 788 C C . ARG A 1 100 ? 22.761 -14.042 -4.629 1.00 62.94 100 ARG A C 1
ATOM 790 O O . ARG A 1 100 ? 22.745 -13.798 -5.836 1.00 62.94 100 ARG A O 1
ATOM 797 N N . ALA A 1 101 ? 21.705 -13.889 -3.830 1.00 73.44 101 ALA A N 1
ATOM 798 C CA . ALA A 1 101 ? 20.440 -13.339 -4.307 1.00 73.44 101 ALA A CA 1
ATOM 799 C C . ALA A 1 101 ? 20.686 -11.992 -5.019 1.00 73.44 101 ALA A C 1
ATOM 801 O O . ALA A 1 101 ? 21.529 -11.212 -4.557 1.00 73.44 101 ALA A O 1
ATOM 802 N N . PRO A 1 102 ? 20.000 -11.714 -6.144 1.00 87.38 102 PRO A N 1
ATOM 803 C CA . PRO A 1 102 ? 20.146 -10.442 -6.837 1.00 87.38 102 PRO A CA 1
ATOM 804 C C . PRO A 1 102 ? 19.797 -9.295 -5.886 1.00 87.38 102 PRO A C 1
ATOM 806 O O . PRO A 1 102 ? 18.838 -9.386 -5.123 1.00 87.38 102 PRO A O 1
ATOM 809 N N . THR A 1 103 ? 20.567 -8.210 -5.922 1.00 92.25 103 THR A N 1
ATOM 810 C CA . THR A 1 103 ? 20.337 -7.043 -5.067 1.00 92.25 103 THR A CA 1
ATOM 811 C C . THR A 1 103 ? 20.208 -5.773 -5.893 1.00 92.25 103 THR A C 1
ATOM 813 O O . THR A 1 103 ? 20.894 -5.589 -6.896 1.00 92.25 103 THR A O 1
ATOM 816 N N . LEU A 1 104 ? 19.348 -4.866 -5.440 1.00 91.81 104 LEU A N 1
ATOM 817 C CA . LEU A 1 104 ? 19.382 -3.472 -5.839 1.00 91.81 104 LEU A CA 1
ATOM 818 C C . LEU A 1 104 ? 20.455 -2.761 -4.999 1.00 91.81 104 LEU A C 1
ATOM 820 O O . LEU A 1 104 ? 20.349 -2.771 -3.765 1.00 91.81 104 LEU A O 1
ATOM 824 N N . PRO A 1 105 ? 21.486 -2.156 -5.615 1.00 92.44 105 PRO A N 1
ATOM 825 C CA . PRO A 1 105 ? 22.516 -1.434 -4.879 1.00 92.44 105 PRO A CA 1
ATOM 826 C C . PRO A 1 105 ? 21.949 -0.284 -4.051 1.00 92.44 105 PRO A C 1
ATOM 828 O O . PRO A 1 105 ? 20.868 0.234 -4.325 1.00 92.44 105 PRO A O 1
ATOM 831 N N . ALA A 1 106 ? 22.710 0.135 -3.042 1.00 94.50 106 ALA A N 1
ATOM 832 C CA . ALA A 1 106 ? 22.351 1.315 -2.273 1.00 94.50 106 ALA A CA 1
ATOM 833 C C . ALA A 1 106 ? 22.382 2.575 -3.153 1.00 94.50 106 ALA A C 1
ATOM 835 O O . ALA A 1 106 ? 23.266 2.720 -3.997 1.00 94.50 106 ALA A O 1
ATOM 836 N N . PHE A 1 107 ? 21.458 3.499 -2.912 1.00 93.12 107 PHE A N 1
ATOM 837 C CA . PHE A 1 107 ? 21.355 4.765 -3.636 1.00 93.12 107 PHE A CA 1
ATOM 838 C C . PHE A 1 107 ? 20.982 5.904 -2.682 1.00 93.12 107 PHE A C 1
ATOM 840 O O . PHE A 1 107 ? 20.567 5.663 -1.548 1.00 93.12 107 PHE A O 1
ATOM 847 N N . LEU A 1 108 ? 21.174 7.143 -3.131 1.00 92.50 108 LEU A N 1
ATOM 848 C CA . LEU A 1 108 ? 20.746 8.343 -2.414 1.00 92.50 108 LEU A CA 1
ATOM 849 C C . LEU A 1 108 ? 19.419 8.827 -2.998 1.00 92.50 108 LEU A C 1
ATOM 851 O O . LEU A 1 108 ? 19.225 8.762 -4.213 1.00 92.50 108 LEU A O 1
ATOM 855 N N . ASP A 1 109 ? 18.514 9.296 -2.148 1.00 89.12 109 ASP A N 1
ATOM 856 C CA . ASP A 1 109 ? 17.358 10.062 -2.613 1.00 89.12 109 ASP A CA 1
ATOM 857 C C . ASP A 1 109 ? 17.711 11.542 -2.847 1.00 89.12 109 ASP A C 1
ATOM 859 O O . ASP A 1 109 ? 18.860 11.968 -2.704 1.00 89.12 109 ASP A O 1
ATOM 863 N N . THR A 1 110 ? 16.708 12.333 -3.234 1.00 85.38 110 THR A N 1
ATOM 864 C CA . THR A 1 110 ? 16.845 13.774 -3.489 1.00 85.38 110 THR A CA 1
ATOM 865 C C . THR A 1 110 ? 17.224 14.582 -2.247 1.00 85.38 110 THR A C 1
ATOM 867 O O . THR A 1 110 ? 17.710 15.700 -2.385 1.00 85.38 110 THR A O 1
ATOM 870 N N . GLU A 1 111 ? 17.020 14.032 -1.049 1.00 88.75 111 GLU A N 1
ATOM 871 C CA . GLU A 1 111 ? 17.359 14.648 0.238 1.00 88.75 111 GLU A CA 1
ATOM 872 C C . GLU A 1 111 ? 18.729 14.174 0.760 1.00 88.75 111 GLU A C 1
ATOM 874 O O . GLU A 1 111 ? 19.184 14.601 1.821 1.00 88.75 111 GLU A O 1
ATOM 879 N N . GLY A 1 112 ? 19.419 13.302 0.016 1.00 89.56 112 GLY A N 1
ATOM 880 C CA . GLY A 1 112 ? 20.710 12.737 0.401 1.00 89.56 112 GLY A CA 1
ATOM 881 C C . GLY A 1 112 ? 20.618 11.605 1.428 1.00 89.56 112 GLY A C 1
ATOM 882 O O . GLY A 1 112 ? 21.652 11.170 1.943 1.00 89.56 112 GLY A O 1
ATOM 883 N N . ARG A 1 113 ? 19.420 11.084 1.729 1.00 93.00 113 ARG A N 1
ATOM 884 C CA . ARG A 1 113 ? 19.254 9.895 2.573 1.00 93.00 113 ARG A CA 1
ATOM 885 C C . ARG A 1 113 ? 19.666 8.659 1.780 1.00 93.00 113 ARG A C 1
ATOM 887 O O . ARG A 1 113 ? 19.301 8.476 0.619 1.00 93.00 113 ARG A O 1
ATOM 894 N N . ARG A 1 114 ? 20.448 7.792 2.423 1.00 93.69 114 ARG A N 1
ATOM 895 C CA . ARG A 1 114 ? 20.909 6.531 1.837 1.00 93.69 114 ARG A CA 1
ATOM 896 C C . ARG A 1 114 ? 19.877 5.429 2.043 1.00 93.69 114 ARG A C 1
ATOM 898 O O . ARG A 1 114 ? 19.478 5.158 3.172 1.00 93.69 114 ARG A O 1
ATOM 905 N N . TRP A 1 115 ? 19.537 4.756 0.952 1.00 93.75 115 TRP A N 1
ATOM 906 C CA . TRP A 1 115 ? 18.594 3.645 0.897 1.00 93.75 115 TRP A CA 1
ATOM 907 C C . TRP A 1 115 ? 19.271 2.370 0.405 1.00 93.75 115 TRP A C 1
ATOM 909 O O . TRP A 1 115 ? 20.239 2.433 -0.354 1.00 93.75 115 TRP A O 1
ATOM 919 N N . GLY A 1 116 ? 18.749 1.215 0.818 1.00 91.38 116 GLY A N 1
ATOM 920 C CA . GLY A 1 116 ? 19.275 -0.096 0.439 1.00 91.38 116 GLY A CA 1
ATOM 921 C C . GLY A 1 116 ? 20.664 -0.431 1.025 1.00 91.38 116 GLY A C 1
ATOM 922 O O . GLY A 1 116 ? 21.145 0.245 1.939 1.00 91.38 116 GLY A O 1
ATOM 923 N N . PRO A 1 117 ? 21.341 -1.474 0.505 1.00 93.69 117 PRO A N 1
ATOM 924 C CA . PRO A 1 117 ? 20.912 -2.302 -0.622 1.00 93.69 117 PRO A CA 1
ATOM 925 C C . PRO A 1 117 ? 19.653 -3.108 -0.291 1.00 93.69 117 PRO A C 1
ATOM 927 O O . PRO A 1 117 ? 19.420 -3.454 0.864 1.00 93.69 117 PRO A O 1
ATOM 930 N N . TYR A 1 118 ? 18.857 -3.409 -1.312 1.00 93.81 118 TYR A N 1
ATOM 931 C CA . TYR A 1 118 ? 17.653 -4.223 -1.168 1.00 93.81 118 TYR A CA 1
ATOM 932 C C . TYR A 1 118 ? 17.819 -5.558 -1.872 1.00 93.81 118 TYR A C 1
ATOM 934 O O . TYR A 1 118 ? 18.360 -5.617 -2.974 1.00 93.81 118 TYR A O 1
ATOM 942 N N . GLU A 1 119 ? 17.340 -6.631 -1.261 1.00 92.75 119 GLU A N 1
ATOM 943 C CA . GLU A 1 119 ? 17.311 -7.935 -1.912 1.00 92.75 119 GLU A CA 1
ATOM 944 C C . GLU A 1 119 ? 16.146 -8.006 -2.901 1.00 92.75 119 GLU A C 1
ATOM 946 O O . GLU A 1 119 ? 15.057 -7.487 -2.650 1.00 92.75 119 GLU A O 1
ATOM 951 N N . LEU A 1 120 ? 16.376 -8.643 -4.042 1.00 93.06 120 LEU A N 1
ATOM 952 C CA . LEU A 1 120 ? 15.389 -8.869 -5.091 1.00 93.06 120 LEU A CA 1
ATOM 953 C C . LEU A 1 120 ? 15.066 -10.362 -5.183 1.00 93.06 120 LEU A C 1
ATOM 955 O O . LEU A 1 120 ? 15.808 -11.211 -4.696 1.00 93.06 120 LEU A O 1
ATOM 959 N N . GLY A 1 121 ? 13.959 -10.697 -5.845 1.00 89.88 121 GLY A N 1
ATOM 960 C CA . GLY A 1 121 ? 13.548 -12.089 -6.058 1.00 89.88 121 GLY A CA 1
ATOM 961 C C . GLY A 1 121 ? 12.674 -12.674 -4.948 1.00 89.88 121 GLY A C 1
ATOM 962 O O . GLY A 1 121 ? 12.180 -13.790 -5.101 1.00 89.88 121 GLY A O 1
ATOM 963 N N . HIS A 1 122 ? 12.425 -11.919 -3.876 1.00 90.94 122 HIS A N 1
ATOM 964 C CA . HIS A 1 122 ? 11.451 -12.283 -2.847 1.00 90.94 122 HIS A CA 1
ATOM 965 C C . HIS A 1 122 ? 10.038 -12.371 -3.437 1.00 90.94 122 HIS A C 1
ATOM 967 O O . HIS A 1 122 ? 9.652 -11.568 -4.287 1.00 90.94 122 HIS A O 1
ATOM 973 N N . LEU A 1 123 ? 9.247 -13.337 -2.962 1.00 90.75 123 LEU A N 1
ATOM 974 C CA . LEU A 1 123 ? 7.833 -13.505 -3.336 1.00 90.75 123 LEU A CA 1
ATOM 975 C C . LEU A 1 123 ? 6.874 -12.788 -2.371 1.00 90.75 123 LEU A C 1
ATOM 977 O O . LEU A 1 123 ? 5.688 -12.632 -2.671 1.00 90.75 123 LEU A O 1
ATOM 981 N N . SER A 1 124 ? 7.415 -12.330 -1.245 1.00 94.00 124 SER A N 1
ATOM 982 C CA . SER A 1 124 ? 6.725 -11.684 -0.132 1.00 94.00 124 SER A CA 1
ATOM 983 C C . SER A 1 124 ? 7.263 -10.261 0.082 1.00 94.00 124 SER A C 1
ATOM 985 O O . SER A 1 124 ? 8.377 -9.938 -0.333 1.00 94.00 124 SER A O 1
ATOM 987 N N . PHE A 1 125 ? 6.486 -9.401 0.741 1.00 95.56 125 PHE A N 1
ATOM 988 C CA . PHE A 1 125 ? 6.943 -8.079 1.170 1.00 95.56 125 PHE A CA 1
ATOM 989 C C . PHE A 1 125 ? 8.105 -8.215 2.152 1.00 95.56 125 PHE A C 1
ATOM 991 O O . PHE A 1 125 ? 8.051 -9.002 3.104 1.00 95.56 125 PHE A O 1
ATOM 998 N N . GLN A 1 126 ? 9.134 -7.403 1.941 1.00 94.62 126 GLN A N 1
ATOM 999 C CA . GLN A 1 126 ? 10.216 -7.260 2.900 1.00 94.62 126 GLN A CA 1
ATOM 1000 C C . GLN A 1 126 ? 9.811 -6.177 3.899 1.00 94.62 126 GLN A C 1
ATOM 1002 O O . GLN A 1 126 ? 9.422 -5.086 3.475 1.00 94.62 126 GLN A O 1
ATOM 1007 N N . PRO A 1 127 ? 9.886 -6.429 5.216 1.00 93.50 127 PRO A N 1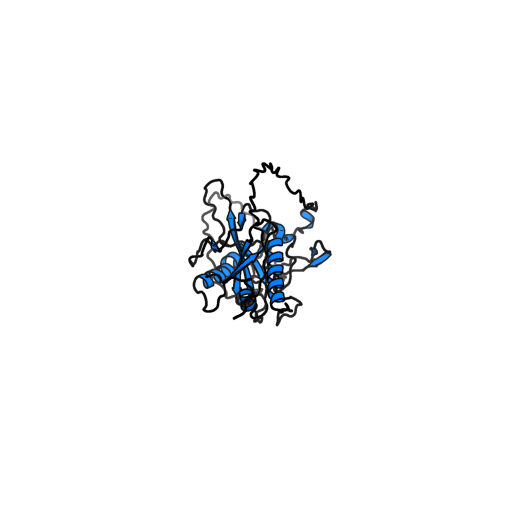
ATOM 1008 C CA . PRO A 1 127 ? 9.433 -5.475 6.215 1.00 93.50 127 PRO A CA 1
ATOM 1009 C C . PRO A 1 127 ? 10.478 -4.379 6.463 1.00 93.50 127 PRO A C 1
ATOM 1011 O O . PRO A 1 127 ? 10.915 -4.157 7.586 1.00 93.50 127 PRO A O 1
ATOM 1014 N N . VAL A 1 128 ? 10.914 -3.717 5.398 1.00 93.81 128 VAL A N 1
ATOM 1015 C CA . VAL A 1 128 ? 11.868 -2.609 5.407 1.00 93.81 128 VAL A CA 1
ATOM 1016 C C . VAL A 1 128 ? 11.231 -1.402 4.733 1.00 93.81 128 VAL A C 1
ATOM 1018 O O . VAL A 1 128 ? 10.454 -1.550 3.787 1.00 93.81 128 VAL A O 1
ATOM 1021 N N . GLU A 1 129 ? 11.566 -0.213 5.226 1.00 93.81 129 GLU A N 1
ATOM 1022 C CA . GLU A 1 129 ? 11.160 1.044 4.604 1.00 93.81 129 GLU A CA 1
ATOM 1023 C C . GLU A 1 129 ? 11.861 1.200 3.247 1.00 93.81 129 GLU A C 1
ATOM 1025 O O . GLU A 1 129 ? 13.038 0.846 3.080 1.00 93.81 129 GLU A O 1
ATOM 1030 N N . TYR A 1 130 ? 11.139 1.768 2.286 1.00 91.38 130 TYR A N 1
ATOM 1031 C CA . TYR A 1 130 ? 11.695 2.206 1.013 1.00 91.38 130 TYR A CA 1
ATOM 1032 C C . TYR A 1 130 ? 11.231 3.629 0.686 1.00 91.38 130 TYR A C 1
ATOM 1034 O O . TYR A 1 130 ? 10.155 4.038 1.136 1.00 91.38 130 TYR A O 1
ATOM 1042 N N . PRO A 1 131 ? 12.007 4.397 -0.101 1.00 93.19 131 PRO A N 1
ATOM 1043 C CA . PRO A 1 131 ? 11.582 5.729 -0.490 1.00 93.19 131 PRO A CA 1
ATOM 1044 C C . PRO A 1 131 ? 10.405 5.603 -1.454 1.00 93.19 131 PRO A C 1
ATOM 1046 O O . PRO A 1 131 ? 10.539 4.996 -2.516 1.00 93.19 131 PRO A O 1
ATOM 1049 N N . LEU A 1 132 ? 9.258 6.200 -1.122 1.00 91.69 132 LEU A N 1
ATOM 1050 C CA . LEU A 1 132 ? 8.065 6.120 -1.974 1.00 91.69 132 LEU A CA 1
ATOM 1051 C C . LEU A 1 132 ? 8.348 6.623 -3.398 1.00 91.69 132 LEU A C 1
ATOM 1053 O O . LEU A 1 132 ? 7.944 5.986 -4.365 1.00 91.69 132 LEU A O 1
ATOM 1057 N N . GLY A 1 133 ? 9.129 7.699 -3.529 1.00 89.50 133 GLY A N 1
ATOM 1058 C CA . GLY A 1 133 ? 9.613 8.244 -4.803 1.00 89.50 133 GLY A CA 1
ATOM 1059 C C . GLY A 1 133 ? 10.853 7.547 -5.376 1.00 89.50 133 GLY A C 1
ATOM 1060 O O . GLY A 1 133 ? 11.649 8.197 -6.048 1.00 89.50 133 GLY A O 1
ATOM 1061 N N . MET A 1 134 ? 11.072 6.256 -5.091 1.00 90.56 134 MET A N 1
ATOM 1062 C CA . MET A 1 134 ? 12.253 5.519 -5.555 1.00 90.56 134 MET A CA 1
ATOM 1063 C C . MET A 1 134 ? 12.424 5.645 -7.082 1.00 90.56 134 MET A C 1
ATOM 1065 O O . MET A 1 134 ? 11.537 5.194 -7.819 1.00 90.56 134 MET A O 1
ATOM 1069 N N . PRO A 1 135 ? 13.575 6.153 -7.577 1.00 88.56 135 PRO A N 1
ATOM 1070 C CA . PRO A 1 135 ? 13.775 6.409 -9.006 1.00 88.56 135 PRO A CA 1
ATOM 1071 C C . PRO A 1 135 ? 13.557 5.180 -9.893 1.00 88.56 135 PRO A C 1
ATOM 1073 O O . PRO A 1 135 ? 12.943 5.253 -10.955 1.00 88.56 135 PRO A O 1
ATOM 1076 N N . HIS A 1 136 ? 13.987 4.015 -9.411 1.00 91.75 136 HIS A N 1
ATOM 1077 C CA . HIS A 1 136 ? 13.867 2.745 -10.121 1.00 91.75 136 HIS A CA 1
ATOM 1078 C C . HIS A 1 136 ? 12.412 2.322 -10.399 1.00 91.75 136 HIS A C 1
ATOM 1080 O O . HIS A 1 136 ? 12.195 1.499 -11.285 1.00 91.75 136 HIS A O 1
ATOM 1086 N N . LEU A 1 137 ? 11.422 2.869 -9.678 1.00 92.88 137 LEU A N 1
ATOM 1087 C CA . LEU A 1 137 ? 9.997 2.542 -9.834 1.00 92.88 137 LEU A CA 1
ATOM 1088 C C . LEU A 1 137 ? 9.193 3.630 -10.560 1.00 92.88 137 LEU A C 1
ATOM 1090 O O . LEU A 1 137 ? 8.009 3.414 -10.798 1.00 92.88 137 LEU A O 1
ATOM 1094 N N . ILE A 1 138 ? 9.802 4.757 -10.959 1.00 91.00 138 ILE A N 1
ATOM 1095 C CA . ILE A 1 138 ? 9.102 5.886 -11.617 1.00 91.00 138 ILE A CA 1
ATOM 1096 C C . ILE A 1 138 ? 8.262 5.432 -12.814 1.00 91.00 138 ILE A C 1
ATOM 1098 O O . ILE A 1 138 ? 7.136 5.882 -13.017 1.00 91.00 138 ILE A O 1
ATOM 1102 N N . HIS A 1 139 ? 8.783 4.479 -13.584 1.00 91.25 139 HIS A N 1
ATOM 1103 C CA . HIS A 1 139 ? 8.112 3.930 -14.757 1.00 91.25 139 HIS A CA 1
ATOM 1104 C C . HIS A 1 139 ? 6.786 3.203 -14.452 1.00 91.25 139 HIS A C 1
ATOM 1106 O O . HIS A 1 139 ? 6.044 2.906 -15.386 1.00 91.25 139 HIS A O 1
ATOM 1112 N N . LEU A 1 140 ? 6.496 2.885 -13.185 1.00 92.12 140 LEU A N 1
ATOM 1113 C CA . LEU A 1 140 ? 5.261 2.222 -12.754 1.00 92.12 140 LEU A CA 1
ATOM 1114 C C . LEU A 1 140 ? 4.146 3.205 -12.394 1.00 92.12 140 LEU A C 1
ATOM 1116 O O . LEU A 1 140 ? 2.993 2.794 -12.322 1.00 92.12 140 LEU A O 1
ATOM 1120 N N . TYR A 1 141 ? 4.466 4.479 -12.156 1.00 87.44 141 TYR A N 1
ATOM 1121 C CA . TYR A 1 141 ? 3.502 5.492 -11.713 1.00 87.44 141 TYR A CA 1
ATOM 1122 C C . TYR A 1 141 ? 3.553 6.797 -12.518 1.00 87.44 141 TYR A C 1
ATOM 1124 O O . TYR A 1 141 ? 3.047 7.822 -12.069 1.00 87.44 141 TYR A O 1
ATOM 1132 N N . GLY A 1 142 ? 4.096 6.756 -13.737 1.00 80.19 142 GLY A N 1
ATOM 1133 C CA . GLY A 1 142 ? 3.924 7.828 -14.724 1.00 80.19 142 GLY A CA 1
ATOM 1134 C C . GLY A 1 142 ? 2.492 7.913 -15.273 1.00 80.19 142 GLY A C 1
ATOM 1135 O O . GLY A 1 142 ? 1.635 7.093 -14.932 1.00 80.19 142 GLY A O 1
ATOM 1136 N N . ASP A 1 143 ? 2.213 8.899 -16.122 1.00 78.50 143 ASP A N 1
ATOM 1137 C CA . ASP A 1 143 ? 0.915 9.009 -16.798 1.00 78.50 143 ASP A CA 1
ATOM 1138 C C . ASP A 1 143 ? 0.662 7.801 -17.712 1.00 78.50 143 ASP A C 1
ATOM 1140 O O . ASP A 1 143 ? 1.516 7.410 -18.506 1.00 78.50 143 ASP A O 1
ATOM 1144 N N . ASP A 1 144 ? -0.511 7.180 -17.563 1.00 79.25 144 ASP A N 1
ATOM 1145 C CA . ASP A 1 144 ? -0.880 5.920 -18.222 1.00 79.25 144 ASP A CA 1
ATOM 1146 C C . ASP A 1 144 ? -2.262 5.966 -18.901 1.00 79.25 144 ASP A C 1
ATOM 1148 O O . ASP A 1 144 ? -2.871 4.921 -19.136 1.00 79.25 144 ASP A O 1
ATOM 1152 N N . ASP A 1 145 ? -2.772 7.172 -19.185 1.00 81.19 145 ASP A N 1
ATOM 1153 C CA . ASP A 1 145 ? -4.111 7.469 -19.733 1.00 81.19 145 ASP A CA 1
ATOM 1154 C C . ASP A 1 145 ? -5.294 6.898 -18.927 1.00 81.19 145 ASP A C 1
ATOM 1156 O O . ASP A 1 145 ? -6.446 6.907 -19.383 1.00 81.19 145 ASP A O 1
ATOM 1160 N N . ARG A 1 146 ? -5.035 6.373 -17.725 1.00 85.12 146 ARG A N 1
ATOM 1161 C CA . ARG A 1 146 ? -6.065 5.857 -16.829 1.00 85.12 146 ARG A CA 1
ATOM 1162 C C . ARG A 1 146 ? -6.338 6.865 -15.727 1.00 85.12 146 ARG A C 1
ATOM 1164 O O . ARG A 1 146 ? -5.434 7.510 -15.205 1.00 85.12 146 ARG A O 1
ATOM 1171 N N . THR A 1 147 ? -7.594 6.971 -15.331 1.00 84.56 147 THR A N 1
ATOM 1172 C CA . THR A 1 147 ? -8.026 7.824 -14.224 1.00 84.56 147 THR A CA 1
ATOM 1173 C C . THR A 1 147 ? -8.574 6.966 -13.098 1.00 84.56 147 THR A C 1
ATOM 1175 O O . THR A 1 147 ? -9.133 5.891 -13.330 1.00 84.56 147 THR A O 1
ATOM 1178 N N . ALA A 1 148 ? -8.367 7.412 -11.858 1.00 85.62 148 ALA A N 1
ATOM 1179 C CA . ALA A 1 148 ? -8.948 6.744 -10.703 1.00 85.62 148 ALA A CA 1
ATOM 1180 C C . ALA A 1 148 ? -10.479 6.862 -10.750 1.00 85.62 148 ALA A C 1
ATOM 1182 O O . ALA A 1 148 ? -11.015 7.921 -11.076 1.00 85.62 148 ALA A O 1
ATOM 1183 N N . VAL A 1 149 ? -11.172 5.777 -10.415 1.00 85.94 149 VAL A N 1
ATOM 1184 C CA . VAL A 1 149 ? -12.636 5.699 -10.370 1.00 85.94 149 VAL A CA 1
ATOM 1185 C C . VAL A 1 149 ? -13.075 5.393 -8.946 1.00 85.94 149 VAL A C 1
ATOM 1187 O O . VAL A 1 149 ? -12.414 4.646 -8.222 1.00 85.94 1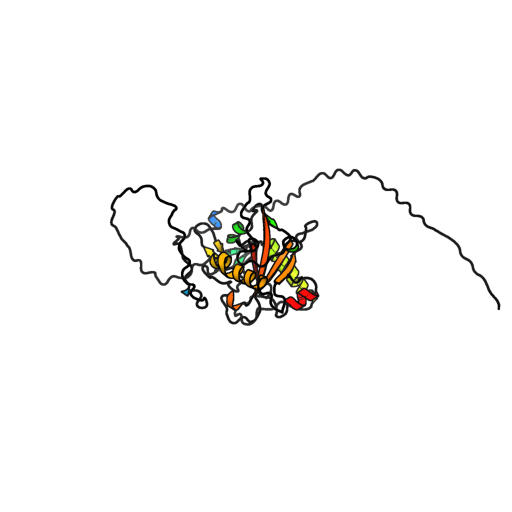49 VAL A O 1
ATOM 1190 N N . ASN A 1 150 ? -14.218 5.947 -8.551 1.00 84.50 150 ASN A N 1
ATOM 1191 C CA . ASN A 1 150 ? -14.835 5.638 -7.272 1.00 84.50 150 ASN A CA 1
ATOM 1192 C C . ASN A 1 150 ? -15.250 4.168 -7.216 1.00 84.50 150 ASN A C 1
ATOM 1194 O O . ASN A 1 150 ? -16.096 3.697 -7.974 1.00 84.50 150 ASN A O 1
ATOM 1198 N N . ILE A 1 151 ? -14.685 3.449 -6.254 1.00 84.94 151 ILE A N 1
ATOM 1199 C CA . ILE A 1 151 ? -14.946 2.026 -6.035 1.00 84.94 151 ILE A CA 1
ATOM 1200 C C . ILE A 1 151 ? -16.409 1.786 -5.617 1.00 84.94 151 ILE A C 1
ATOM 1202 O O . ILE A 1 151 ? -16.970 0.729 -5.915 1.00 84.94 151 ILE A O 1
ATOM 1206 N N . LYS A 1 152 ? -17.050 2.767 -4.963 1.00 80.94 152 LYS A N 1
ATOM 1207 C CA . LYS A 1 152 ? -18.480 2.715 -4.604 1.00 80.94 152 LYS A CA 1
ATOM 1208 C C . LYS A 1 152 ? -19.405 2.682 -5.832 1.00 80.94 152 LYS A C 1
ATOM 1210 O O . LYS A 1 152 ? -20.468 2.073 -5.750 1.00 80.94 152 LYS A O 1
ATOM 1215 N N . ASP A 1 153 ? -18.990 3.260 -6.958 1.00 76.12 153 ASP A N 1
ATOM 1216 C CA . ASP A 1 153 ? -19.813 3.346 -8.175 1.00 76.12 153 ASP A CA 1
ATOM 1217 C C . ASP A 1 153 ? -19.795 2.030 -8.980 1.00 76.12 153 ASP A C 1
ATOM 1219 O O . ASP A 1 153 ? -20.630 1.802 -9.856 1.00 76.12 153 ASP A O 1
ATOM 1223 N N . GLU A 1 154 ? -18.873 1.118 -8.655 1.00 72.94 154 GLU A N 1
ATOM 1224 C CA . GLU A 1 154 ? -18.709 -0.173 -9.321 1.00 72.94 154 GLU A CA 1
ATOM 1225 C C . GLU A 1 154 ? -18.707 -1.349 -8.316 1.00 72.94 154 GLU A C 1
ATOM 1227 O O . GLU A 1 154 ? -17.723 -2.091 -8.268 1.00 72.94 154 GLU A O 1
ATOM 1232 N N . PRO A 1 155 ? -19.805 -1.643 -7.588 1.00 65.12 155 PRO A N 1
ATOM 1233 C CA . PRO A 1 155 ? -19.818 -2.691 -6.558 1.00 65.12 155 PRO A CA 1
ATOM 1234 C C . PRO A 1 155 ? -19.396 -4.075 -7.094 1.00 65.12 155 PRO A C 1
ATOM 1236 O O . PRO A 1 155 ? -19.806 -4.483 -8.192 1.00 65.12 155 PRO A O 1
ATOM 1239 N N . TYR A 1 156 ? -18.555 -4.793 -6.339 1.00 67.94 156 TYR A N 1
ATOM 1240 C CA . TYR A 1 156 ? -18.080 -6.140 -6.693 1.00 67.94 156 TYR A CA 1
ATOM 1241 C C . TYR A 1 156 ? -19.190 -7.171 -6.512 1.00 67.94 156 TYR A C 1
ATOM 1243 O O . TYR A 1 156 ? -19.963 -7.106 -5.562 1.00 67.94 156 TYR A O 1
ATOM 1251 N N . LYS A 1 157 ? -19.256 -8.154 -7.418 1.00 60.72 157 LYS A N 1
ATOM 1252 C CA . LYS A 1 157 ? -20.270 -9.227 -7.365 1.00 60.72 157 LYS A CA 1
ATOM 1253 C C . LYS A 1 157 ? -19.702 -10.572 -6.895 1.00 60.72 157 LYS A C 1
ATOM 1255 O O . LYS A 1 157 ? -20.402 -11.578 -6.947 1.00 60.72 157 LYS A O 1
ATOM 1260 N N . GLY A 1 158 ? -18.444 -10.606 -6.447 1.00 54.59 158 GLY A N 1
ATOM 1261 C CA . GLY A 1 158 ? -17.856 -11.764 -5.763 1.00 54.59 158 GLY A CA 1
ATOM 1262 C C . GLY A 1 158 ? -17.496 -12.959 -6.658 1.00 54.59 158 GLY A C 1
ATOM 1263 O O . GLY A 1 158 ? -17.443 -14.085 -6.174 1.00 54.59 158 GLY A O 1
ATOM 1264 N N . GLN A 1 159 ? -17.237 -12.771 -7.956 1.00 56.03 159 GLN A N 1
ATOM 1265 C CA . GLN A 1 159 ? -16.848 -13.881 -8.845 1.00 56.03 159 GLN A CA 1
ATOM 1266 C C . GLN A 1 159 ? -15.334 -14.194 -8.769 1.00 56.03 159 GLN A C 1
ATOM 1268 O O . GLN A 1 159 ? -14.515 -13.312 -8.532 1.00 56.03 159 GLN A O 1
ATOM 1273 N N . PHE A 1 160 ? -14.927 -15.461 -8.969 1.00 46.38 160 PHE A N 1
ATOM 1274 C CA . PHE A 1 160 ? -13.510 -15.894 -8.876 1.00 46.38 160 PHE A CA 1
ATOM 1275 C C . PHE A 1 160 ? -12.597 -15.211 -9.911 1.00 46.38 160 PHE A C 1
ATOM 1277 O O . PHE A 1 160 ? -11.432 -14.926 -9.636 1.00 46.38 160 PHE A O 1
ATOM 1284 N N . HIS A 1 161 ? -13.160 -14.918 -11.081 1.00 54.72 161 HIS A N 1
ATOM 1285 C CA . HIS A 1 161 ? -12.560 -14.111 -12.137 1.00 54.72 161 HIS A CA 1
ATOM 1286 C C . HIS A 1 161 ? -13.292 -12.780 -12.261 1.00 54.72 161 HIS A C 1
ATOM 1288 O O . HIS A 1 161 ? -13.616 -12.376 -13.374 1.00 54.72 161 HIS A O 1
ATOM 1294 N N . ASP A 1 162 ? -13.618 -12.129 -11.138 1.00 64.38 162 ASP A N 1
ATOM 1295 C CA . ASP A 1 162 ? -14.223 -10.804 -11.220 1.00 64.38 162 ASP A CA 1
ATOM 1296 C C . ASP A 1 162 ? -13.257 -9.908 -12.018 1.00 64.38 162 ASP A C 1
ATOM 1298 O O . ASP A 1 162 ? -12.122 -9.690 -11.567 1.00 64.38 162 ASP A O 1
ATOM 1302 N N . PRO A 1 163 ? -13.653 -9.438 -13.218 1.00 60.06 163 PRO A N 1
ATOM 1303 C CA . PRO A 1 163 ? -12.804 -8.601 -14.055 1.00 60.06 163 PRO A CA 1
ATOM 1304 C C . PRO A 1 163 ? -12.451 -7.290 -13.342 1.00 60.06 163 PRO A C 1
ATOM 1306 O O . PRO A 1 163 ? -11.521 -6.599 -13.737 1.00 60.06 163 PRO A O 1
ATOM 1309 N N . LYS A 1 164 ? -13.167 -6.954 -12.259 1.00 70.12 164 LYS A N 1
ATOM 1310 C CA . LYS A 1 164 ? -12.848 -5.828 -11.390 1.00 70.12 164 LYS A CA 1
ATOM 1311 C C . LYS A 1 164 ? -11.692 -6.111 -10.435 1.00 70.12 164 LYS A C 1
ATOM 1313 O O . LYS A 1 164 ? -11.156 -5.170 -9.882 1.00 70.12 164 LYS A O 1
ATOM 1318 N N . VAL A 1 165 ? -11.283 -7.365 -10.228 1.00 72.81 165 VAL A N 1
ATOM 1319 C CA . VAL A 1 165 ? -10.099 -7.735 -9.423 1.00 72.81 165 VAL A CA 1
ATOM 1320 C C . VAL A 1 165 ? -8.923 -8.138 -10.315 1.00 72.81 165 VAL A C 1
ATOM 1322 O O . VAL A 1 165 ? -7.781 -7.824 -9.989 1.00 72.81 165 VAL A O 1
ATOM 1325 N N . LYS A 1 166 ? -9.179 -8.832 -11.434 1.00 77.75 166 LYS A N 1
ATOM 1326 C CA . LYS A 1 166 ? -8.143 -9.320 -12.360 1.00 77.75 166 LYS A CA 1
ATOM 1327 C C . LYS A 1 166 ? -8.333 -8.765 -13.781 1.00 77.75 166 LYS A C 1
ATOM 1329 O O . LYS A 1 166 ? -9.463 -8.756 -14.252 1.00 77.75 166 LYS A O 1
ATOM 1334 N N . PRO A 1 167 ? -7.246 -8.451 -14.512 1.00 75.44 167 PRO A N 1
ATOM 1335 C CA . PRO A 1 167 ? -5.846 -8.510 -14.078 1.00 75.44 167 PRO A CA 1
ATOM 1336 C C . PRO A 1 167 ? -5.511 -7.387 -13.087 1.00 75.44 167 PRO A C 1
ATOM 1338 O O . PRO A 1 167 ? -6.138 -6.335 -13.130 1.00 75.44 167 PRO A O 1
ATOM 1341 N N . MET A 1 168 ? -4.552 -7.633 -12.192 1.00 88.38 168 MET A N 1
ATOM 1342 C CA . MET A 1 168 ? -4.048 -6.638 -11.243 1.00 88.38 168 MET A CA 1
ATOM 1343 C C . MET A 1 168 ? -2.686 -6.141 -11.711 1.00 88.38 168 MET A C 1
ATOM 1345 O O . MET A 1 168 ? -1.851 -6.942 -12.134 1.00 88.38 168 MET A O 1
ATOM 1349 N N . ASP A 1 169 ? -2.463 -4.839 -11.621 1.00 92.06 169 ASP A N 1
ATOM 1350 C CA . ASP A 1 169 ? -1.165 -4.214 -11.852 1.00 92.06 169 ASP A CA 1
ATOM 1351 C C . ASP A 1 169 ? -0.639 -3.533 -10.584 1.00 92.06 169 ASP A C 1
ATOM 1353 O O . ASP A 1 169 ? -1.340 -3.428 -9.576 1.00 92.06 169 ASP A O 1
ATOM 1357 N N . PHE A 1 170 ? 0.627 -3.116 -10.621 1.00 94.31 170 PHE A N 1
ATOM 1358 C CA . PHE A 1 170 ? 1.293 -2.436 -9.516 1.00 94.31 170 PHE A CA 1
ATOM 1359 C C . PHE A 1 170 ? 1.632 -1.000 -9.898 1.00 94.31 170 PHE A C 1
ATOM 1361 O O . PHE A 1 170 ? 2.327 -0.775 -10.888 1.00 94.31 170 PHE A O 1
ATOM 1368 N N . ARG A 1 171 ? 1.178 -0.045 -9.084 1.00 94.88 171 ARG A N 1
ATOM 1369 C CA . ARG A 1 171 ? 1.443 1.387 -9.242 1.00 94.88 171 ARG A CA 1
ATOM 1370 C C . ARG A 1 171 ? 1.702 2.004 -7.864 1.00 94.88 171 ARG A C 1
ATOM 1372 O O . ARG A 1 171 ? 0.758 2.476 -7.231 1.00 94.88 171 ARG A O 1
ATOM 1379 N N . PRO A 1 172 ? 2.951 2.026 -7.374 1.00 95.25 172 PRO A N 1
ATOM 1380 C CA . PRO A 1 172 ? 3.280 2.641 -6.092 1.00 95.25 172 PRO A CA 1
ATOM 1381 C C . PRO A 1 172 ? 3.328 4.168 -6.215 1.00 95.25 172 PRO A C 1
ATOM 1383 O O . PRO A 1 172 ? 4.389 4.770 -6.118 1.00 95.25 172 PRO A O 1
ATOM 1386 N N . ASP A 1 173 ? 2.179 4.789 -6.486 1.00 94.12 173 ASP A N 1
ATOM 1387 C CA . ASP A 1 173 ? 2.040 6.231 -6.700 1.00 94.12 173 ASP A CA 1
ATOM 1388 C C . ASP A 1 173 ? 2.455 7.015 -5.437 1.00 94.12 173 ASP A C 1
ATOM 1390 O O . ASP A 1 173 ? 1.732 6.966 -4.434 1.00 94.12 173 ASP A O 1
ATOM 1394 N N . PRO A 1 174 ? 3.591 7.743 -5.450 1.00 94.38 174 PRO A N 1
ATOM 1395 C CA . PRO A 1 174 ? 4.152 8.320 -4.231 1.00 94.38 174 PRO A CA 1
ATOM 1396 C C . PRO A 1 174 ? 3.223 9.351 -3.592 1.00 94.38 174 PRO A C 1
ATOM 1398 O O . PRO A 1 174 ? 3.061 9.365 -2.378 1.00 94.38 174 PRO A O 1
ATOM 1401 N N . ASN A 1 175 ? 2.559 10.177 -4.406 1.00 93.31 175 ASN A N 1
ATOM 1402 C CA . ASN A 1 175 ? 1.623 11.193 -3.928 1.00 93.31 175 ASN A CA 1
ATOM 1403 C C . ASN A 1 175 ? 0.422 10.549 -3.215 1.00 93.31 175 ASN A C 1
ATOM 1405 O O . ASN A 1 175 ? 0.039 10.964 -2.122 1.00 93.31 175 ASN A O 1
ATOM 1409 N N . THR A 1 176 ? -0.148 9.497 -3.805 1.00 94.25 176 THR A N 1
ATOM 1410 C CA . THR A 1 176 ? -1.268 8.759 -3.208 1.00 94.25 176 THR A CA 1
ATOM 1411 C C . THR A 1 176 ? -0.845 8.067 -1.914 1.00 94.25 176 THR A C 1
ATOM 1413 O O . THR A 1 176 ? -1.542 8.187 -0.909 1.00 94.25 176 THR A O 1
ATOM 1416 N N . LEU A 1 177 ? 0.299 7.377 -1.912 1.00 96.31 177 LEU A N 1
ATOM 1417 C CA . LEU A 1 177 ? 0.813 6.675 -0.734 1.00 96.31 177 LEU A CA 1
ATOM 1418 C C . LEU A 1 177 ? 1.136 7.645 0.414 1.00 96.31 177 LEU A C 1
ATOM 1420 O O . LEU A 1 177 ? 0.686 7.416 1.534 1.00 96.31 177 LEU A O 1
ATOM 1424 N N . THR A 1 178 ? 1.804 8.771 0.144 1.00 95.94 178 THR A N 1
ATOM 1425 C CA . THR A 1 178 ? 2.071 9.810 1.154 1.00 95.94 178 THR A CA 1
ATOM 1426 C C . THR A 1 178 ? 0.778 10.325 1.782 1.00 95.94 178 THR A C 1
ATOM 1428 O O . THR A 1 178 ? 0.654 10.358 3.006 1.00 95.94 178 THR A O 1
ATOM 1431 N N . ARG A 1 179 ? -0.233 10.645 0.965 1.00 96.25 179 ARG A N 1
ATOM 1432 C CA . ARG A 1 179 ? -1.531 11.126 1.463 1.00 96.25 179 ARG A CA 1
ATOM 1433 C C . ARG A 1 179 ? -2.281 10.061 2.261 1.00 96.25 179 ARG A C 1
ATOM 1435 O O . ARG A 1 179 ? -2.920 10.392 3.256 1.00 96.25 179 ARG A O 1
ATOM 1442 N N . ILE A 1 180 ? -2.187 8.784 1.877 1.00 96.88 180 ILE A N 1
ATOM 1443 C CA . ILE A 1 180 ? -2.705 7.676 2.695 1.00 96.88 180 ILE A CA 1
ATOM 1444 C C . ILE A 1 180 ? -2.020 7.681 4.067 1.00 96.88 180 ILE A C 1
ATOM 1446 O O . ILE A 1 180 ? -2.716 7.679 5.083 1.00 96.88 180 ILE A O 1
ATOM 1450 N N . SER A 1 181 ? -0.683 7.739 4.122 1.00 95.94 181 SER A N 1
ATOM 1451 C CA . SER A 1 181 ? 0.051 7.800 5.394 1.00 95.94 181 SER A CA 1
ATOM 1452 C C . SER A 1 181 ? -0.373 8.997 6.244 1.00 95.94 181 SER A C 1
ATOM 1454 O O . SER A 1 181 ? -0.574 8.839 7.445 1.00 95.94 181 SER A O 1
ATOM 1456 N N . GLU A 1 182 ? -0.552 10.179 5.653 1.00 95.56 182 GLU A N 1
ATOM 1457 C CA . GLU A 1 182 ? -1.007 11.383 6.360 1.00 95.56 182 GLU A CA 1
ATOM 1458 C C . GLU A 1 182 ? -2.414 11.225 6.944 1.00 95.56 182 GLU A C 1
ATOM 1460 O O . GLU A 1 182 ? -2.634 11.542 8.117 1.00 95.56 182 GLU A O 1
ATOM 1465 N N . VAL A 1 183 ? -3.363 10.706 6.156 1.00 95.88 183 VAL A N 1
ATOM 1466 C CA . VAL A 1 183 ? -4.741 10.471 6.609 1.00 95.88 183 VAL A CA 1
ATOM 1467 C C . VAL A 1 183 ? -4.761 9.464 7.758 1.00 95.88 183 VAL A C 1
ATOM 1469 O O . VAL A 1 183 ? -5.403 9.716 8.779 1.00 95.88 183 VAL A O 1
ATOM 1472 N N . LEU A 1 184 ? -4.020 8.359 7.637 1.00 95.62 184 LEU A N 1
ATOM 1473 C CA . LEU A 1 184 ? -3.909 7.355 8.695 1.00 95.62 184 LEU A CA 1
ATOM 1474 C C . LEU A 1 184 ? -3.264 7.944 9.956 1.00 95.62 184 LEU A C 1
ATOM 1476 O O . LEU A 1 184 ? -3.821 7.805 11.044 1.00 95.62 184 LEU A O 1
ATOM 1480 N N . LYS A 1 185 ? -2.141 8.663 9.823 1.00 94.81 185 LYS A N 1
ATOM 1481 C CA . LYS A 1 185 ? -1.444 9.324 10.941 1.00 94.81 185 LYS A CA 1
ATOM 1482 C C . LYS A 1 185 ? -2.356 10.304 11.673 1.00 94.81 185 LYS A C 1
ATOM 1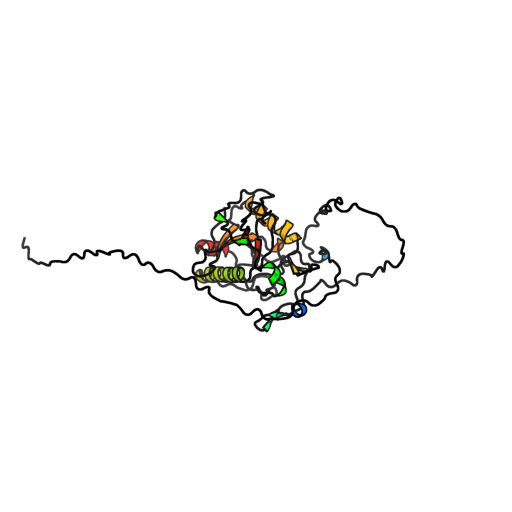484 O O . LYS A 1 185 ? -2.468 10.241 12.896 1.00 94.81 185 LYS A O 1
ATOM 1489 N N . LYS A 1 186 ? -3.054 11.172 10.938 1.00 94.19 186 LYS A N 1
ATOM 1490 C CA . LYS A 1 186 ? -4.012 12.131 11.505 1.00 94.19 186 LYS A CA 1
ATOM 1491 C C . LYS A 1 186 ? -5.177 11.421 12.195 1.00 94.19 186 LYS 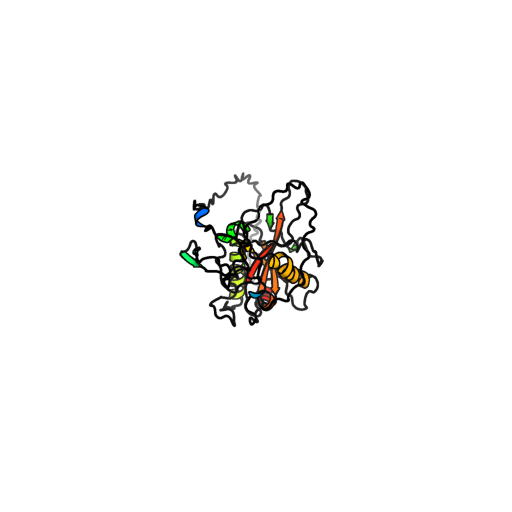A C 1
ATOM 1493 O O . LYS A 1 186 ? -5.552 11.807 13.302 1.00 94.19 186 LYS A O 1
ATOM 1498 N N . GLY A 1 187 ? -5.718 10.375 11.571 1.00 93.94 187 GLY A N 1
ATOM 1499 C CA . GLY A 1 187 ? -6.782 9.551 12.137 1.00 93.94 187 GLY A CA 1
ATOM 1500 C C . GLY A 1 187 ? -6.381 8.925 13.473 1.00 93.94 187 GLY A C 1
ATOM 1501 O O . GLY A 1 187 ? -7.101 9.071 14.459 1.00 93.94 187 GLY A O 1
ATOM 1502 N N . MET A 1 188 ? -5.198 8.315 13.542 1.00 94.38 188 MET A N 1
ATOM 1503 C CA . MET A 1 188 ? -4.674 7.717 14.776 1.00 94.38 188 MET A CA 1
ATOM 1504 C C . MET A 1 188 ? -4.378 8.768 15.850 1.00 94.38 188 MET A C 1
ATOM 1506 O O . MET A 1 188 ? -4.783 8.602 17.003 1.00 94.38 188 MET A O 1
ATOM 1510 N N . ALA A 1 189 ? -3.764 9.892 15.469 1.00 93.12 189 ALA A N 1
ATOM 1511 C CA . ALA A 1 189 ? -3.476 10.995 16.382 1.00 93.12 189 ALA A CA 1
ATOM 1512 C C . ALA A 1 189 ? -4.752 11.598 16.992 1.00 93.12 189 ALA A C 1
ATOM 1514 O O . ALA A 1 189 ? -4.773 11.903 18.184 1.00 93.12 189 ALA A O 1
ATOM 1515 N N . SER A 1 190 ? -5.835 11.711 16.211 1.00 91.31 190 SER A N 1
ATOM 1516 C CA . SER A 1 190 ? -7.140 12.184 16.703 1.00 91.31 190 SER A CA 1
ATOM 1517 C C . SER A 1 190 ? -7.726 11.283 17.796 1.00 91.31 190 SER A C 1
ATOM 1519 O O . SER A 1 190 ? -8.419 11.759 18.692 1.00 91.31 190 SER A O 1
ATOM 1521 N N . ALA A 1 191 ? -7.379 9.996 17.767 1.00 90.19 191 ALA A N 1
ATOM 1522 C CA . ALA A 1 191 ? -7.742 9.010 18.775 1.00 90.19 191 ALA A CA 1
ATOM 1523 C C . ALA A 1 191 ? -6.675 8.841 19.869 1.00 90.19 191 ALA A C 1
ATOM 1525 O O . ALA A 1 191 ? -6.757 7.907 20.663 1.00 90.19 191 ALA A O 1
ATOM 1526 N N . GLN A 1 192 ? -5.669 9.724 19.907 1.00 91.50 192 GLN A N 1
ATOM 1527 C CA . GLN A 1 192 ? -4.542 9.688 20.844 1.00 91.50 192 GLN A CA 1
ATOM 1528 C C . GLN A 1 192 ? -3.712 8.395 20.775 1.00 91.50 192 GLN A C 1
ATOM 1530 O O . GLN A 1 192 ? -3.014 8.048 21.728 1.00 91.50 192 GLN A O 1
ATOM 1535 N N . ILE A 1 193 ? -3.740 7.696 19.637 1.00 90.75 193 ILE A N 1
ATOM 1536 C CA . ILE A 1 193 ? -2.911 6.515 19.402 1.00 90.75 193 ILE A CA 1
ATOM 1537 C C . ILE A 1 193 ? -1.669 6.937 18.633 1.00 90.75 193 ILE A C 1
ATOM 1539 O O . ILE A 1 193 ? -1.748 7.539 17.562 1.00 90.75 193 ILE A O 1
ATOM 1543 N N . ARG A 1 194 ? -0.506 6.616 19.197 1.00 89.56 194 ARG A N 1
ATOM 1544 C CA . ARG A 1 194 ? 0.789 6.858 18.563 1.00 89.56 194 ARG A CA 1
ATOM 1545 C C . ARG A 1 194 ? 1.178 5.639 17.741 1.00 89.56 194 ARG A C 1
ATOM 1547 O O . ARG A 1 194 ? 1.047 4.520 18.230 1.00 89.56 194 ARG A O 1
ATOM 1554 N N . LEU A 1 195 ? 1.660 5.877 16.526 1.00 92.50 195 LEU A N 1
ATOM 1555 C CA . LEU A 1 195 ? 2.355 4.851 15.756 1.00 92.50 195 LEU A CA 1
ATOM 1556 C C . LEU A 1 195 ? 3.672 4.537 16.467 1.00 92.50 195 LEU A C 1
ATOM 1558 O O . LEU A 1 195 ? 4.343 5.448 16.960 1.00 92.50 195 LEU A O 1
ATOM 1562 N N . ALA A 1 196 ? 3.990 3.254 16.586 1.00 92.62 196 ALA A N 1
ATOM 1563 C CA . ALA A 1 196 ? 5.187 2.777 17.258 1.00 92.62 196 ALA A CA 1
ATOM 1564 C C . ALA A 1 196 ? 6.014 1.900 16.315 1.00 92.62 196 ALA A C 1
ATOM 1566 O O . ALA A 1 196 ? 5.644 1.662 15.166 1.00 92.62 196 ALA A O 1
ATOM 1567 N N . LYS A 1 197 ? 7.152 1.400 16.804 1.00 94.06 197 LYS A N 1
ATOM 1568 C CA . LYS A 1 197 ? 7.883 0.346 16.097 1.00 94.06 197 LYS A CA 1
ATOM 1569 C C . LYS A 1 197 ? 6.999 -0.889 15.978 1.00 94.06 197 LYS A C 1
ATOM 1571 O O . LYS A 1 197 ? 6.330 -1.259 16.945 1.00 94.06 197 LYS A O 1
ATOM 1576 N N . VAL A 1 198 ? 7.029 -1.533 14.817 1.00 91.38 198 VAL A N 1
ATOM 1577 C CA . VAL A 1 198 ? 6.278 -2.768 14.602 1.00 91.38 198 VAL A CA 1
ATOM 1578 C C . VAL A 1 198 ? 6.792 -3.832 15.582 1.00 91.38 198 VAL A C 1
ATOM 1580 O O . VAL A 1 198 ? 8.002 -4.082 15.629 1.00 91.38 198 VAL A O 1
ATOM 1583 N N . PRO A 1 199 ? 5.909 -4.460 16.380 1.00 85.44 199 PRO A N 1
ATOM 1584 C CA . PRO A 1 199 ? 6.313 -5.481 17.337 1.00 85.44 199 PRO A CA 1
ATOM 1585 C C . PRO A 1 199 ? 7.046 -6.647 16.669 1.00 85.44 199 PRO A C 1
ATOM 1587 O O . PRO A 1 199 ? 6.776 -6.981 15.517 1.00 85.44 199 PRO A O 1
ATOM 1590 N N . GLU A 1 200 ? 7.936 -7.299 17.423 1.00 83.19 200 GLU A N 1
ATOM 1591 C CA . GLU A 1 200 ? 8.618 -8.540 17.011 1.00 83.19 200 GLU A CA 1
ATOM 1592 C C . GLU A 1 200 ? 9.534 -8.394 15.782 1.00 83.19 200 GLU A C 1
ATOM 1594 O O . GLU A 1 200 ? 9.992 -9.390 15.219 1.00 83.19 200 GLU A O 1
ATOM 1599 N N . MET A 1 201 ? 9.843 -7.157 15.389 1.00 84.19 201 MET A N 1
ATOM 1600 C CA . MET A 1 201 ? 10.805 -6.853 14.338 1.00 84.19 201 MET A CA 1
ATOM 1601 C C . MET A 1 201 ? 12.135 -6.403 14.930 1.00 84.19 201 MET A C 1
ATOM 1603 O O . MET A 1 201 ? 12.190 -5.648 15.898 1.00 84.19 201 MET A O 1
ATOM 1607 N N . SER A 1 202 ? 13.228 -6.879 14.336 1.00 73.62 202 SER A N 1
ATOM 1608 C CA . SER A 1 202 ? 14.589 -6.509 14.738 1.00 73.62 202 SER A CA 1
ATOM 1609 C C . SER A 1 202 ? 15.043 -5.166 14.163 1.00 73.62 202 SER A C 1
ATOM 1611 O O . SER A 1 202 ? 16.127 -4.700 14.499 1.00 73.62 202 SER A O 1
ATOM 1613 N N . ASN A 1 203 ? 14.262 -4.578 13.256 1.00 83.38 203 ASN A N 1
ATOM 1614 C CA . ASN A 1 203 ? 14.555 -3.301 12.623 1.00 83.38 203 ASN A CA 1
ATOM 1615 C C . ASN A 1 203 ? 13.704 -2.173 13.223 1.00 83.38 203 ASN A C 1
ATOM 1617 O O . ASN A 1 203 ? 12.741 -2.404 13.950 1.00 83.38 203 ASN A O 1
ATOM 1621 N N . ASP A 1 204 ? 14.066 -0.938 12.890 1.00 86.69 204 ASP A N 1
ATOM 1622 C CA . ASP A 1 204 ? 13.382 0.261 13.376 1.00 86.69 204 ASP A CA 1
ATOM 1623 C C . ASP A 1 204 ? 12.157 0.640 12.524 1.00 86.69 204 ASP A C 1
ATOM 1625 O O . ASP A 1 204 ? 11.813 1.817 12.441 1.00 86.69 204 ASP A O 1
ATOM 1629 N N . LEU A 1 205 ? 11.494 -0.326 11.872 1.00 92.62 205 LEU A N 1
ATOM 1630 C CA . LEU A 1 205 ? 10.316 -0.016 11.063 1.00 92.62 205 LEU A CA 1
ATOM 1631 C C . LEU A 1 205 ? 9.170 0.472 11.959 1.00 92.62 205 LEU A C 1
ATOM 1633 O O . LEU A 1 205 ? 8.723 -0.233 12.867 1.00 92.62 205 LEU A O 1
ATOM 1637 N N . GLU A 1 206 ? 8.663 1.663 11.664 1.00 94.88 206 GLU A N 1
ATOM 1638 C CA . GLU A 1 206 ? 7.480 2.234 12.305 1.00 94.88 206 GLU A CA 1
ATOM 1639 C C . GLU A 1 206 ? 6.194 1.734 11.627 1.00 94.88 206 GLU A C 1
ATOM 1641 O O . GLU A 1 206 ? 6.126 1.580 10.404 1.00 94.88 206 GLU A O 1
ATOM 1646 N N . GLU A 1 207 ? 5.142 1.509 12.407 1.00 94.88 207 GLU A N 1
ATOM 1647 C CA . GLU A 1 207 ? 3.786 1.293 11.901 1.00 94.88 207 GLU A CA 1
ATOM 1648 C C . GLU A 1 207 ? 3.343 2.461 10.997 1.00 94.88 207 GLU A C 1
ATOM 1650 O O . GLU A 1 207 ? 3.735 3.608 11.184 1.00 94.88 207 GLU A O 1
ATOM 1655 N N . GLY A 1 208 ? 2.524 2.186 9.982 1.00 94.94 208 GLY A N 1
ATOM 1656 C CA . GLY A 1 208 ? 2.118 3.165 8.968 1.00 94.94 208 GLY A CA 1
ATOM 1657 C C . GLY A 1 208 ? 3.186 3.467 7.908 1.00 94.94 208 GLY A C 1
ATOM 1658 O O . GLY A 1 208 ? 2.926 4.259 6.997 1.00 94.94 208 GLY A O 1
ATOM 1659 N N . THR A 1 209 ? 4.361 2.831 7.994 1.00 95.69 209 THR A N 1
ATOM 1660 C CA . THR A 1 209 ? 5.421 2.884 6.976 1.00 95.69 209 THR A CA 1
ATOM 1661 C C . THR A 1 209 ? 5.191 1.835 5.891 1.00 95.69 209 THR A C 1
ATOM 1663 O O . THR A 1 209 ? 4.932 0.665 6.190 1.00 95.69 209 THR A O 1
ATOM 1666 N N . PHE A 1 210 ? 5.280 2.229 4.621 1.00 97.31 210 PHE A N 1
ATOM 1667 C CA . PHE A 1 210 ? 5.101 1.302 3.505 1.00 97.31 210 PHE A CA 1
ATOM 1668 C C . PHE A 1 210 ? 6.287 0.346 3.356 1.00 97.31 210 PHE A C 1
ATOM 1670 O O . PHE A 1 210 ? 7.449 0.745 3.429 1.00 97.31 210 PHE A O 1
ATOM 1677 N N . LEU A 1 211 ? 5.963 -0.926 3.133 1.00 96.56 211 LEU A N 1
ATOM 1678 C CA . LEU A 1 211 ? 6.930 -2.010 2.999 1.00 96.56 211 LEU A CA 1
ATOM 1679 C C . LEU A 1 211 ? 7.475 -2.090 1.579 1.00 96.56 211 LEU A C 1
ATOM 1681 O O . LEU A 1 211 ? 6.724 -1.914 0.615 1.00 96.56 211 LEU A O 1
ATOM 1685 N N . LEU A 1 212 ? 8.746 -2.468 1.449 1.00 96.06 212 LEU A N 1
ATOM 1686 C CA . LEU A 1 212 ? 9.321 -2.803 0.154 1.00 96.06 212 LEU A CA 1
ATOM 1687 C C . LEU A 1 212 ? 8.552 -3.986 -0.479 1.00 96.06 212 LEU A C 1
ATOM 1689 O O . LEU A 1 212 ? 8.484 -5.074 0.112 1.00 96.06 212 LEU A O 1
ATOM 1693 N N . PRO A 1 213 ? 7.966 -3.804 -1.678 1.00 96.31 213 PRO A N 1
ATOM 1694 C CA . PRO A 1 213 ? 7.251 -4.870 -2.368 1.00 96.31 213 PRO A CA 1
ATOM 1695 C C . PRO A 1 213 ? 8.191 -6.006 -2.806 1.00 96.31 213 PRO A C 1
ATOM 1697 O O . PRO A 1 213 ? 9.400 -5.805 -2.929 1.00 96.31 213 PRO A O 1
ATOM 1700 N N . PRO A 1 214 ? 7.655 -7.207 -3.087 1.00 95.75 214 PRO A N 1
ATOM 1701 C CA . PRO A 1 214 ? 8.415 -8.261 -3.748 1.00 95.75 214 PRO A CA 1
ATOM 1702 C C . PRO A 1 214 ? 8.793 -7.798 -5.157 1.00 95.75 214 PRO A C 1
ATOM 1704 O O . PRO A 1 214 ? 7.947 -7.774 -6.051 1.00 95.75 214 PRO A O 1
ATOM 1707 N N . LEU A 1 215 ? 10.045 -7.384 -5.348 1.00 95.50 215 LEU A N 1
ATOM 1708 C CA . LEU A 1 215 ? 10.545 -6.864 -6.618 1.00 95.50 215 LEU A CA 1
ATOM 1709 C C . LEU A 1 215 ? 11.423 -7.894 -7.322 1.00 95.50 215 LEU A C 1
ATOM 1711 O O . LEU A 1 215 ? 12.248 -8.570 -6.705 1.00 95.50 215 LEU A O 1
ATOM 1715 N N . VAL A 1 216 ? 11.264 -7.978 -8.638 1.00 94.19 216 VAL A N 1
ATOM 1716 C CA . VAL A 1 216 ? 12.089 -8.783 -9.533 1.00 94.19 216 VAL A CA 1
ATOM 1717 C C . VAL A 1 216 ? 12.689 -7.891 -10.603 1.00 94.19 216 VAL A C 1
ATOM 1719 O O . VAL A 1 216 ? 12.042 -6.992 -11.143 1.00 94.19 216 VAL A O 1
ATOM 1722 N N . GLN A 1 217 ? 13.947 -8.151 -10.924 1.00 90.25 217 GLN A N 1
ATOM 1723 C CA . GLN A 1 217 ? 14.602 -7.488 -12.033 1.00 90.25 217 GLN A CA 1
ATOM 1724 C C . GLN A 1 217 ? 14.198 -8.190 -13.332 1.00 90.25 217 GLN A C 1
ATOM 1726 O O . GLN A 1 217 ? 14.466 -9.377 -13.512 1.00 90.25 217 GLN A O 1
ATOM 1731 N N . THR A 1 218 ? 13.553 -7.460 -14.238 1.00 86.06 218 THR A N 1
ATOM 1732 C CA . THR A 1 218 ? 13.276 -7.936 -15.599 1.00 86.06 218 THR A CA 1
ATOM 1733 C C . THR A 1 218 ? 14.360 -7.449 -16.562 1.00 86.06 218 THR A C 1
ATOM 1735 O O . THR A 1 218 ? 15.212 -6.635 -16.195 1.00 86.06 218 THR A O 1
ATOM 1738 N N . ASN A 1 219 ? 14.296 -7.900 -17.819 1.00 76.00 219 ASN A N 1
ATOM 1739 C CA . ASN A 1 219 ? 15.207 -7.461 -18.883 1.00 76.00 219 ASN A CA 1
ATOM 1740 C C . ASN A 1 219 ? 15.172 -5.940 -19.125 1.00 76.00 219 ASN A C 1
ATOM 1742 O O . ASN A 1 219 ? 16.108 -5.401 -19.703 1.00 76.00 219 ASN A O 1
ATOM 1746 N N . ALA A 1 220 ? 14.092 -5.257 -18.728 1.00 75.81 220 ALA A N 1
ATOM 1747 C CA . ALA A 1 220 ? 13.908 -3.831 -18.984 1.00 75.81 220 ALA A CA 1
ATOM 1748 C C . ALA A 1 220 ? 14.025 -2.974 -17.718 1.00 75.81 220 ALA A C 1
ATOM 1750 O O . ALA A 1 220 ? 14.559 -1.869 -17.772 1.00 75.81 220 ALA A O 1
ATOM 1751 N N . ARG A 1 221 ? 13.479 -3.444 -16.590 1.00 91.12 221 ARG A N 1
ATOM 1752 C CA . ARG A 1 221 ? 13.249 -2.621 -15.392 1.00 91.12 221 ARG A CA 1
ATOM 1753 C C . ARG A 1 221 ? 12.871 -3.452 -14.168 1.00 91.12 221 ARG A C 1
ATOM 1755 O O . ARG A 1 221 ? 12.641 -4.658 -14.264 1.00 91.12 221 ARG A O 1
ATOM 1762 N N . LEU A 1 222 ? 12.808 -2.792 -13.019 1.00 93.19 222 LEU A N 1
ATOM 1763 C CA . LEU A 1 222 ? 12.381 -3.395 -11.764 1.00 93.19 222 LEU A CA 1
ATOM 1764 C C . LEU A 1 222 ? 10.852 -3.462 -11.708 1.00 93.19 222 LEU A C 1
ATOM 1766 O O . LEU A 1 222 ? 10.192 -2.431 -11.761 1.00 93.19 222 LEU A O 1
ATOM 1770 N N . GLU A 1 223 ? 10.289 -4.659 -11.590 1.00 94.50 223 GLU A N 1
ATOM 1771 C CA . GLU A 1 223 ? 8.838 -4.866 -11.557 1.00 94.50 223 GLU A CA 1
ATOM 1772 C C . GLU A 1 223 ? 8.432 -5.629 -10.296 1.00 94.50 223 GLU A C 1
ATOM 1774 O O . GLU A 1 223 ? 9.253 -6.281 -9.650 1.00 94.50 223 GLU A O 1
ATOM 1779 N N . MET A 1 224 ? 7.154 -5.562 -9.925 1.00 94.81 224 MET A N 1
ATOM 1780 C CA . MET A 1 224 ? 6.637 -6.415 -8.858 1.00 94.81 224 MET A CA 1
ATOM 1781 C C . MET A 1 224 ? 6.590 -7.871 -9.325 1.00 94.81 224 MET A C 1
ATOM 1783 O O . MET A 1 224 ? 6.218 -8.158 -10.462 1.00 94.81 224 MET A O 1
ATOM 1787 N N . ALA A 1 225 ? 6.946 -8.796 -8.436 1.00 93.31 225 ALA A N 1
ATOM 1788 C CA . ALA A 1 225 ? 6.965 -10.222 -8.714 1.00 93.31 225 ALA A CA 1
ATOM 1789 C C . ALA A 1 225 ? 5.605 -10.684 -9.284 1.00 93.31 225 ALA A C 1
ATOM 1791 O O . ALA A 1 225 ? 4.577 -10.513 -8.614 1.00 93.31 225 ALA A O 1
ATOM 1792 N N . PRO A 1 226 ? 5.565 -11.322 -10.474 1.00 90.56 226 PRO A N 1
ATOM 1793 C CA . PRO A 1 226 ? 4.310 -11.708 -11.124 1.00 90.56 226 PRO A CA 1
ATOM 1794 C C . PRO A 1 226 ? 3.405 -12.580 -10.252 1.00 90.56 226 PRO A C 1
ATOM 1796 O O . PRO A 1 226 ? 2.185 -12.438 -10.288 1.00 90.56 226 PRO A O 1
ATOM 1799 N N . TYR A 1 227 ? 3.992 -13.443 -9.417 1.00 89.00 227 TYR A N 1
ATOM 1800 C CA . TYR A 1 227 ? 3.250 -14.272 -8.469 1.00 89.00 227 TYR A CA 1
ATOM 1801 C C . TYR A 1 227 ? 2.373 -13.443 -7.518 1.00 89.00 227 TYR A C 1
ATOM 1803 O O . TYR A 1 227 ? 1.216 -13.798 -7.269 1.00 89.00 227 TYR A O 1
ATOM 1811 N N . ALA A 1 228 ? 2.886 -12.314 -7.022 1.00 91.31 228 ALA A N 1
ATOM 1812 C CA . ALA A 1 228 ? 2.145 -11.455 -6.111 1.00 91.31 228 ALA A CA 1
ATOM 1813 C C . ALA A 1 228 ? 0.907 -10.852 -6.798 1.00 91.31 228 ALA A C 1
ATOM 1815 O O . ALA A 1 228 ? -0.187 -10.900 -6.236 1.00 91.31 228 ALA A O 1
ATOM 1816 N N . LEU A 1 229 ? 1.058 -10.376 -8.040 1.00 90.06 229 LEU A N 1
ATOM 1817 C CA . LEU A 1 229 ? -0.007 -9.730 -8.816 1.00 90.06 229 LEU A CA 1
ATOM 1818 C C . LEU A 1 229 ? -1.002 -10.701 -9.462 1.00 90.06 229 LEU A C 1
ATOM 1820 O O . LEU A 1 229 ? -2.169 -10.361 -9.629 1.00 90.06 229 LEU A O 1
ATOM 1824 N N . GLN A 1 230 ? -0.581 -11.908 -9.837 1.00 88.19 230 GLN A N 1
ATOM 1825 C CA . GLN A 1 230 ? -1.437 -12.860 -10.558 1.00 88.19 230 GLN A CA 1
ATOM 1826 C C . GLN A 1 230 ? -2.137 -13.860 -9.628 1.00 88.19 230 GLN A C 1
ATOM 1828 O O . GLN A 1 230 ? -3.249 -14.323 -9.930 1.00 88.19 230 GLN A O 1
ATOM 1833 N N . ALA A 1 231 ? -1.512 -14.175 -8.489 1.00 87.06 231 ALA A N 1
ATOM 1834 C CA . ALA A 1 231 ? -1.982 -15.185 -7.550 1.00 87.06 231 ALA A CA 1
ATOM 1835 C C . ALA A 1 231 ? -2.226 -14.609 -6.150 1.00 87.06 231 ALA A C 1
ATOM 1837 O O . ALA A 1 231 ? -3.386 -14.497 -5.754 1.00 87.06 231 ALA A O 1
ATOM 1838 N N . SER A 1 232 ? -1.172 -14.216 -5.427 1.00 89.88 232 SER A N 1
ATOM 1839 C CA . SER A 1 232 ? -1.248 -13.960 -3.979 1.00 89.88 232 SER A CA 1
ATOM 1840 C C . SER A 1 232 ? -2.238 -12.846 -3.603 1.00 89.88 232 SER A C 1
ATOM 1842 O O . SER A 1 232 ? -3.194 -13.083 -2.855 1.00 89.88 232 SER A O 1
ATOM 1844 N N . LEU A 1 233 ? -2.080 -11.643 -4.171 1.00 92.00 233 LEU A N 1
ATOM 1845 C CA . LEU A 1 233 ? -2.940 -10.492 -3.869 1.00 92.00 233 LEU A CA 1
ATOM 1846 C C . LEU A 1 233 ? -4.378 -10.679 -4.385 1.00 92.00 233 LEU A C 1
ATOM 1848 O O . LEU A 1 233 ? -5.314 -10.508 -3.593 1.00 92.00 233 LEU A O 1
ATOM 1852 N N . PRO A 1 234 ? -4.618 -11.095 -5.649 1.00 88.69 234 PRO A N 1
ATOM 1853 C CA . PRO A 1 234 ? -5.982 -11.341 -6.106 1.00 88.69 234 PRO A CA 1
ATOM 1854 C C . PRO A 1 234 ? -6.695 -12.450 -5.334 1.00 88.69 234 PRO A C 1
ATOM 1856 O O . PRO A 1 234 ? -7.898 -12.354 -5.109 1.00 88.69 234 PRO A O 1
ATOM 1859 N N . GLN A 1 235 ? -5.988 -13.512 -4.927 1.00 85.06 235 GLN A N 1
ATOM 1860 C CA . GLN A 1 235 ? -6.584 -14.588 -4.136 1.00 85.06 235 GLN A CA 1
ATOM 1861 C C . GLN A 1 235 ? -7.003 -14.081 -2.755 1.00 85.06 235 GLN A C 1
ATOM 1863 O O . GLN A 1 235 ? -8.093 -14.426 -2.295 1.00 85.06 235 GLN A O 1
ATOM 1868 N N . ALA A 1 236 ? -6.188 -13.234 -2.119 1.00 85.06 236 ALA A N 1
ATOM 1869 C CA . ALA A 1 236 ? -6.525 -12.620 -0.840 1.00 85.06 236 ALA A CA 1
ATOM 1870 C C . ALA A 1 236 ? -7.786 -11.757 -0.925 1.00 85.06 236 ALA A C 1
ATOM 1872 O O . ALA A 1 236 ? -8.680 -11.907 -0.093 1.00 85.06 236 ALA A O 1
ATOM 1873 N N . LEU A 1 237 ? -7.886 -10.898 -1.942 1.00 86.56 237 LEU A N 1
ATOM 1874 C CA . LEU A 1 237 ? -9.067 -10.064 -2.165 1.00 86.56 237 LEU A CA 1
ATOM 1875 C C . LEU A 1 237 ? -10.290 -10.893 -2.560 1.00 86.56 237 LEU A C 1
ATOM 1877 O O . LEU A 1 237 ? -11.334 -10.813 -1.917 1.00 86.56 237 LEU A O 1
ATOM 1881 N N . GLY A 1 238 ? -10.154 -11.750 -3.573 1.00 81.00 238 GLY A N 1
ATOM 1882 C CA . GLY A 1 238 ? -11.242 -12.586 -4.076 1.00 81.00 238 GLY A CA 1
ATOM 1883 C C . GLY A 1 238 ? -11.783 -13.563 -3.032 1.00 81.00 238 GLY A C 1
ATOM 1884 O O . GLY A 1 238 ? -12.960 -13.915 -3.066 1.00 81.00 238 GLY A O 1
ATOM 1885 N N . HIS A 1 239 ? -10.959 -14.013 -2.081 1.00 79.69 239 HIS A N 1
ATOM 1886 C CA . HIS A 1 239 ? -11.437 -14.782 -0.932 1.00 79.69 239 HIS A CA 1
ATOM 1887 C C . HIS A 1 239 ? -12.324 -13.936 -0.010 1.00 79.69 239 HIS A C 1
ATOM 1889 O O . HIS A 1 239 ? -13.355 -14.425 0.441 1.00 79.69 239 HIS A O 1
ATOM 1895 N N . ARG A 1 240 ? -11.952 -12.680 0.261 1.00 81.12 240 ARG A N 1
ATOM 1896 C CA . ARG A 1 240 ? -12.692 -11.782 1.167 1.00 81.12 240 ARG A CA 1
ATOM 1897 C C . ARG A 1 240 ? -14.007 -11.304 0.575 1.00 81.12 240 ARG A C 1
ATOM 1899 O O . ARG A 1 240 ? -14.984 -11.252 1.306 1.00 81.12 240 ARG A O 1
ATOM 1906 N N . PHE A 1 241 ? -14.044 -11.047 -0.730 1.00 80.06 241 PHE A N 1
ATOM 1907 C CA . PHE A 1 241 ? -15.291 -10.732 -1.426 1.00 80.06 241 PHE A CA 1
ATOM 1908 C C . PHE A 1 241 ? -16.284 -11.897 -1.410 1.00 80.06 241 PHE A C 1
ATOM 1910 O O . PHE A 1 241 ? -17.481 -11.686 -1.270 1.00 80.06 241 PHE A O 1
ATOM 1917 N N . ARG A 1 242 ? -15.800 -13.138 -1.545 1.00 76.19 242 ARG A N 1
ATOM 1918 C CA . ARG A 1 242 ? -16.663 -14.334 -1.557 1.00 76.19 242 ARG A CA 1
ATOM 1919 C C . ARG A 1 242 ? -17.103 -14.778 -0.172 1.00 76.19 242 ARG A C 1
ATOM 1921 O O . ARG A 1 242 ? -18.217 -15.256 -0.001 1.00 76.19 242 ARG A O 1
ATOM 1928 N N . HIS A 1 243 ? -16.205 -14.655 0.796 1.00 75.75 243 HIS A N 1
ATOM 1929 C CA . HIS A 1 243 ? -16.415 -15.110 2.161 1.00 75.75 243 HIS A CA 1
ATOM 1930 C C . HIS A 1 243 ? -16.126 -13.950 3.115 1.00 75.75 243 HIS A C 1
ATOM 1932 O O . HIS A 1 243 ? -15.098 -13.971 3.807 1.00 75.75 243 HIS A O 1
ATOM 1938 N N . PRO A 1 244 ? -16.990 -12.915 3.130 1.00 74.81 244 PRO A N 1
ATOM 1939 C CA . PRO A 1 244 ? -16.824 -11.797 4.040 1.00 74.81 244 PRO A CA 1
ATOM 1940 C C . PRO A 1 244 ? -16.865 -12.340 5.477 1.00 74.81 244 PRO A C 1
ATOM 1942 O O . PRO A 1 244 ? -17.830 -13.006 5.866 1.00 74.81 244 PRO A O 1
ATOM 1945 N N . PRO A 1 245 ? -15.804 -12.147 6.277 1.00 72.00 245 PRO A N 1
ATOM 1946 C CA . PRO A 1 245 ? -15.793 -12.628 7.644 1.00 72.00 245 PRO A CA 1
ATOM 1947 C C . PRO A 1 245 ? -16.797 -11.854 8.494 1.00 72.00 245 PRO A C 1
ATOM 1949 O O . PRO A 1 245 ? -17.203 -10.741 8.174 1.00 72.00 245 PRO A O 1
ATOM 1952 N N . LYS A 1 246 ? -17.142 -12.429 9.652 1.00 71.69 246 LYS A N 1
ATOM 1953 C CA . LYS A 1 246 ? -18.032 -11.780 10.631 1.00 71.69 246 LYS A CA 1
ATOM 1954 C C . LYS A 1 246 ? -17.528 -10.400 11.075 1.00 71.69 246 LYS A C 1
ATOM 1956 O O . LYS A 1 246 ? -18.328 -9.545 11.437 1.00 71.69 246 LYS A O 1
ATOM 1961 N N . LYS A 1 247 ? -16.206 -10.195 11.081 1.00 73.81 247 LYS A N 1
ATOM 1962 C CA . LYS A 1 247 ? -15.573 -8.890 11.303 1.00 73.81 247 LYS A CA 1
ATOM 1963 C C . LYS A 1 247 ? -15.191 -8.280 9.960 1.00 73.81 247 LYS A C 1
ATOM 1965 O O . LYS A 1 247 ? -14.607 -8.977 9.136 1.00 73.81 247 LYS A O 1
ATOM 1970 N N . ALA A 1 248 ? -15.484 -6.993 9.774 1.00 74.56 248 ALA A N 1
ATOM 1971 C CA . ALA A 1 248 ? -15.095 -6.269 8.569 1.00 74.56 248 ALA A CA 1
ATOM 1972 C C . ALA A 1 248 ? -13.573 -6.309 8.388 1.00 74.56 248 ALA A C 1
ATOM 1974 O O . ALA A 1 248 ? -12.813 -6.139 9.338 1.00 74.56 248 ALA A O 1
ATOM 1975 N N . ASN A 1 249 ? -13.149 -6.574 7.162 1.00 85.31 249 ASN A N 1
ATOM 1976 C CA . ASN A 1 249 ? -11.752 -6.774 6.787 1.00 85.31 249 ASN A CA 1
ATOM 1977 C C . ASN A 1 249 ? -11.412 -6.138 5.428 1.00 85.31 249 ASN A C 1
ATOM 1979 O O . ASN A 1 249 ? -10.309 -6.339 4.912 1.00 85.31 249 ASN A O 1
ATOM 1983 N N . LEU A 1 250 ? -12.393 -5.443 4.857 1.00 91.69 250 LEU A N 1
ATOM 1984 C CA . LEU A 1 250 ? -12.332 -4.632 3.660 1.00 91.69 250 LEU A CA 1
ATOM 1985 C C . LEU A 1 250 ? -12.925 -3.275 4.030 1.00 91.69 250 LEU A C 1
ATOM 1987 O O . LEU A 1 250 ? -14.003 -3.195 4.628 1.00 91.69 250 LEU A O 1
ATOM 1991 N N . PHE A 1 251 ? -12.201 -2.218 3.703 1.00 93.75 251 PHE A N 1
ATOM 1992 C CA . PHE A 1 251 ? -12.563 -0.850 4.040 1.00 93.75 251 PHE A CA 1
ATOM 1993 C C . PHE A 1 251 ? -12.278 0.062 2.856 1.00 93.75 251 PHE A C 1
ATOM 1995 O O . PHE A 1 251 ? -11.469 -0.260 1.995 1.00 93.75 251 PHE A O 1
ATOM 2002 N N . LEU A 1 252 ? -12.923 1.215 2.828 1.00 94.75 252 LEU A N 1
ATOM 2003 C CA . LEU A 1 252 ? -12.592 2.322 1.952 1.00 94.75 252 LEU A CA 1
ATOM 2004 C C . LEU A 1 252 ? -11.986 3.443 2.785 1.00 94.75 252 LEU A C 1
ATOM 2006 O O . LEU A 1 252 ? -12.491 3.753 3.865 1.00 94.75 252 LEU A O 1
ATOM 2010 N N . ILE A 1 253 ? -10.943 4.060 2.246 1.00 95.75 253 ILE A N 1
ATOM 2011 C CA . ILE A 1 253 ? -10.375 5.319 2.718 1.00 95.75 253 ILE A CA 1
ATOM 2012 C C . ILE A 1 253 ? -10.533 6.363 1.612 1.00 95.75 253 ILE A C 1
ATOM 2014 O O . ILE A 1 253 ? -10.292 6.078 0.435 1.00 95.75 253 ILE A O 1
ATOM 2018 N N . GLU A 1 254 ? -10.973 7.562 1.985 1.00 95.25 254 GLU A N 1
ATOM 2019 C CA . GLU A 1 254 ? -11.053 8.705 1.076 1.00 95.25 254 GLU A CA 1
ATOM 2020 C C . GLU A 1 254 ? -9.785 9.548 1.229 1.00 95.25 254 GLU A C 1
ATOM 2022 O O . GLU A 1 254 ? -9.492 10.088 2.295 1.00 95.25 254 GLU A O 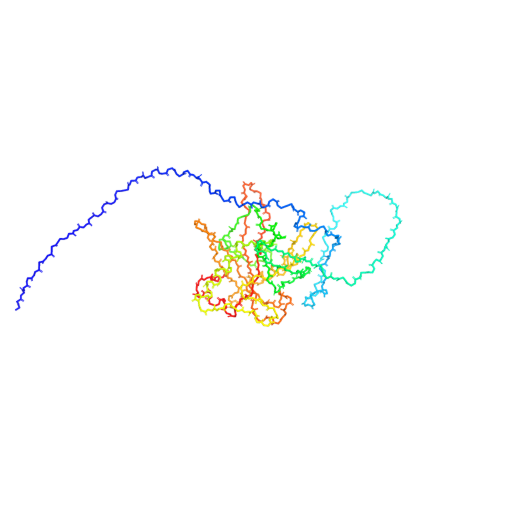1
ATOM 2027 N N . VAL A 1 255 ? -9.001 9.619 0.156 1.00 94.75 255 VAL A N 1
ATOM 2028 C CA . VAL A 1 255 ? -7.698 10.283 0.129 1.00 94.75 255 VAL A CA 1
ATOM 2029 C C . VAL A 1 255 ? -7.861 11.653 -0.535 1.00 94.75 255 VAL A C 1
ATOM 2031 O O . VAL A 1 255 ? -8.186 11.718 -1.725 1.00 94.75 255 VAL A O 1
ATOM 2034 N N . PRO A 1 256 ? -7.664 12.767 0.190 1.00 93.56 256 PRO A N 1
ATOM 2035 C CA . PRO A 1 256 ? -7.820 14.102 -0.377 1.00 93.56 256 PRO A CA 1
ATOM 2036 C C . PRO A 1 256 ? -6.682 14.386 -1.360 1.00 93.56 256 PRO A C 1
ATOM 2038 O O . PRO A 1 256 ? -5.522 14.326 -0.967 1.00 93.56 256 PRO A O 1
ATOM 2041 N N . MET A 1 257 ? -6.990 14.728 -2.616 1.00 88.19 257 MET A N 1
ATOM 2042 C CA . MET A 1 257 ? -5.975 14.905 -3.673 1.00 88.19 257 MET A CA 1
ATOM 2043 C C . MET A 1 257 ? -5.519 16.359 -3.883 1.00 88.19 257 MET A C 1
ATOM 2045 O O . MET A 1 257 ? -4.481 16.599 -4.489 1.00 88.19 257 MET A O 1
ATOM 2049 N N . GLY A 1 258 ? -6.232 17.333 -3.315 1.00 85.19 258 GLY A N 1
ATOM 2050 C CA . GLY A 1 258 ? -5.928 18.758 -3.444 1.00 85.19 258 GLY A CA 1
ATOM 2051 C C . GLY A 1 258 ? -7.198 19.603 -3.454 1.00 85.19 258 GLY A C 1
ATOM 2052 O O . GLY A 1 258 ? -8.310 19.072 -3.444 1.00 85.19 258 GLY A O 1
ATOM 2053 N N . ILE A 1 259 ? -7.046 20.927 -3.463 1.00 83.81 259 ILE A N 1
ATOM 2054 C CA . ILE A 1 259 ? -8.185 21.852 -3.514 1.00 83.81 259 ILE A CA 1
ATOM 2055 C C . ILE A 1 259 ? -8.895 21.699 -4.866 1.00 83.81 259 ILE A C 1
ATOM 2057 O O . ILE A 1 259 ? -8.258 21.737 -5.914 1.00 83.81 259 ILE A O 1
ATOM 2061 N N . GLY A 1 260 ? -10.217 21.513 -4.837 1.00 80.44 260 GLY A N 1
ATOM 2062 C CA . GLY A 1 260 ? -11.042 21.368 -6.043 1.00 80.44 260 GLY A CA 1
ATOM 2063 C C . GLY A 1 260 ? -10.949 20.004 -6.735 1.00 80.44 260 GLY A C 1
ATOM 2064 O O . GLY A 1 260 ? -11.632 19.796 -7.734 1.00 80.44 260 GLY A O 1
ATOM 2065 N N . GLN A 1 261 ? -10.153 19.067 -6.211 1.00 84.62 261 GLN A N 1
ATOM 2066 C CA . GLN A 1 261 ? -10.075 17.702 -6.727 1.00 84.62 261 GLN A CA 1
ATOM 2067 C C . GLN A 1 261 ? -10.979 16.765 -5.926 1.00 84.62 261 GLN A C 1
ATOM 2069 O O . GLN A 1 261 ? -11.034 16.829 -4.696 1.00 84.62 261 GLN A O 1
ATOM 2074 N N . THR A 1 262 ? -11.671 15.865 -6.624 1.00 85.56 262 THR A N 1
ATOM 2075 C CA . THR A 1 262 ? -12.455 14.810 -5.979 1.00 85.56 262 THR A CA 1
ATOM 2076 C C . THR A 1 262 ? -11.526 13.903 -5.164 1.00 85.56 262 THR A C 1
ATOM 2078 O O . THR A 1 262 ? -10.491 13.477 -5.689 1.00 85.56 262 THR A O 1
ATOM 2081 N N . PRO A 1 263 ? -11.860 13.592 -3.896 1.00 91.31 263 PRO A N 1
ATOM 2082 C CA . PRO A 1 263 ? -11.105 12.623 -3.116 1.00 91.31 263 PRO A CA 1
ATOM 2083 C C . PRO A 1 263 ? -11.021 11.283 -3.843 1.00 91.31 263 PRO A C 1
ATOM 2085 O O . PRO A 1 263 ? -12.004 10.796 -4.401 1.00 91.31 263 PRO A O 1
ATOM 2088 N N . LYS A 1 264 ? -9.841 10.672 -3.819 1.00 91.81 264 LYS A N 1
ATOM 2089 C CA . LYS A 1 264 ? -9.629 9.348 -4.394 1.00 91.81 264 LYS A CA 1
ATOM 2090 C C . LYS A 1 264 ? -10.108 8.288 -3.404 1.00 91.81 264 LYS A C 1
ATOM 2092 O O . LYS A 1 264 ? -9.702 8.302 -2.245 1.00 91.81 264 LYS A O 1
ATOM 2097 N N . GLN A 1 265 ? -10.926 7.341 -3.861 1.00 93.56 265 GLN A N 1
ATOM 2098 C CA . GLN A 1 265 ? -11.294 6.173 -3.060 1.00 93.56 265 GLN A CA 1
ATOM 2099 C C . GLN A 1 265 ? -10.248 5.071 -3.198 1.00 93.56 265 GLN A C 1
ATOM 2101 O O . GLN A 1 265 ? -9.958 4.607 -4.300 1.00 93.56 265 GLN A O 1
ATOM 2106 N N . VAL A 1 266 ? -9.725 4.624 -2.061 1.00 95.69 266 VAL A N 1
ATOM 2107 C CA . VAL A 1 266 ? -8.773 3.517 -1.976 1.00 95.69 266 VAL A CA 1
ATOM 2108 C C . VAL A 1 266 ? -9.405 2.399 -1.156 1.00 95.69 266 VAL A C 1
ATOM 2110 O O . VAL A 1 266 ? -9.931 2.623 -0.067 1.00 95.69 266 VAL A O 1
ATOM 2113 N N . LEU A 1 267 ? -9.371 1.184 -1.692 1.00 95.06 267 LEU A N 1
ATOM 2114 C CA . LEU A 1 267 ? -9.775 -0.031 -1.002 1.00 95.06 267 LEU A CA 1
ATOM 2115 C C . LEU A 1 267 ? -8.618 -0.527 -0.138 1.00 95.06 267 LEU A C 1
ATOM 2117 O O . LEU A 1 267 ? -7.491 -0.671 -0.605 1.00 95.06 267 LEU A O 1
ATOM 2121 N N . VAL A 1 268 ? -8.921 -0.837 1.113 1.00 95.81 268 VAL A N 1
ATOM 2122 C CA . VAL A 1 268 ? -7.990 -1.375 2.097 1.00 95.81 268 VAL A CA 1
ATOM 2123 C C . VAL A 1 268 ? -8.423 -2.791 2.449 1.00 95.81 268 VAL A C 1
ATOM 2125 O O . VAL A 1 268 ? -9.570 -3.010 2.839 1.00 95.81 268 VAL A O 1
ATOM 2128 N N . ALA A 1 269 ? -7.511 -3.755 2.352 1.00 93.88 269 ALA A N 1
ATOM 2129 C CA . ALA A 1 269 ? -7.738 -5.125 2.798 1.00 93.88 269 ALA A CA 1
ATOM 2130 C C . ALA A 1 269 ? -6.789 -5.504 3.935 1.00 93.88 269 ALA A C 1
ATOM 2132 O O . ALA A 1 269 ? -5.575 -5.374 3.803 1.00 93.88 269 ALA A O 1
ATOM 2133 N N . LEU A 1 270 ? -7.342 -6.027 5.030 1.00 93.56 270 LEU A N 1
ATOM 2134 C CA . LEU A 1 270 ? -6.566 -6.476 6.189 1.00 93.56 270 LEU A CA 1
ATOM 2135 C C . LEU A 1 270 ? -6.250 -7.962 6.071 1.00 93.56 270 LEU A C 1
ATOM 2137 O O . LEU A 1 270 ? -7.163 -8.781 6.178 1.00 93.56 270 LEU A O 1
ATOM 2141 N N . VAL A 1 271 ? -4.985 -8.337 5.892 1.00 91.62 271 VAL A N 1
ATOM 2142 C CA . VAL A 1 271 ? -4.546 -9.728 5.701 1.00 91.62 271 VAL A CA 1
ATOM 2143 C C . VAL A 1 271 ? -3.636 -10.234 6.827 1.00 91.62 271 VAL A C 1
ATOM 2145 O O . VAL A 1 271 ? -2.984 -9.431 7.487 1.00 91.62 271 VAL A O 1
ATOM 2148 N N . PRO A 1 272 ? -3.586 -11.559 7.076 1.00 89.94 272 PRO A N 1
ATOM 2149 C CA . PRO A 1 272 ? -2.569 -12.148 7.947 1.00 89.94 272 PRO A CA 1
ATOM 2150 C C . PRO A 1 272 ? -1.166 -11.857 7.407 1.00 89.94 272 PRO A C 1
ATOM 2152 O O . PRO A 1 272 ? -0.901 -12.130 6.237 1.00 89.94 272 PRO A O 1
ATOM 2155 N N . SER A 1 273 ? -0.294 -11.287 8.234 1.00 91.12 273 SER A N 1
ATOM 2156 C CA . SER A 1 273 ? 1.037 -10.830 7.813 1.00 91.12 273 SER A CA 1
ATOM 2157 C C . SER A 1 273 ? 1.967 -11.969 7.420 1.00 91.12 273 SER A C 1
ATOM 2159 O O . SER A 1 273 ? 2.640 -11.883 6.397 1.00 91.12 273 SER A O 1
ATOM 2161 N N . ASP A 1 274 ? 1.917 -13.077 8.156 1.00 87.31 274 ASP A N 1
ATOM 2162 C CA . ASP A 1 274 ? 2.677 -14.308 7.921 1.00 87.31 274 ASP A CA 1
ATOM 2163 C C . ASP A 1 274 ? 2.567 -14.854 6.484 1.00 87.31 274 ASP A C 1
ATOM 2165 O O . ASP A 1 274 ? 3.487 -15.501 5.982 1.00 87.31 274 ASP A O 1
ATOM 2169 N N . LYS A 1 275 ? 1.462 -14.581 5.785 1.00 87.38 275 LYS A N 1
ATOM 2170 C CA . LYS A 1 275 ? 1.246 -15.012 4.394 1.00 87.38 275 LYS A CA 1
ATOM 2171 C C . LYS A 1 275 ? 1.831 -14.076 3.344 1.00 87.38 275 LYS A C 1
ATOM 2173 O O . LYS A 1 275 ? 1.965 -14.488 2.195 1.00 87.38 275 LYS A O 1
ATOM 2178 N N . PHE A 1 276 ? 2.119 -12.833 3.711 1.00 91.69 276 PHE A N 1
ATOM 2179 C CA . PHE A 1 276 ? 2.496 -11.778 2.772 1.00 91.69 276 PHE A CA 1
ATOM 2180 C C . PHE A 1 276 ? 3.875 -11.202 3.049 1.00 91.69 276 PHE A C 1
ATOM 2182 O O . PHE A 1 276 ? 4.397 -10.510 2.186 1.00 91.69 276 PHE A O 1
ATOM 2189 N N . THR A 1 277 ? 4.483 -11.484 4.196 1.00 92.62 277 THR A N 1
ATOM 2190 C CA . THR A 1 277 ? 5.799 -10.957 4.555 1.00 92.62 277 THR A CA 1
ATOM 2191 C C . THR A 1 277 ? 6.824 -12.075 4.741 1.00 92.62 277 THR A C 1
ATOM 2193 O O . THR A 1 277 ? 6.492 -13.249 4.960 1.00 92.62 277 THR A O 1
ATOM 2196 N N . THR A 1 278 ? 8.101 -11.704 4.643 1.00 88.94 278 THR A N 1
ATOM 2197 C CA . THR A 1 278 ? 9.228 -12.614 4.898 1.00 88.94 278 THR A CA 1
ATOM 2198 C C . THR A 1 278 ? 9.380 -12.977 6.383 1.00 88.94 278 THR A C 1
ATOM 2200 O O . THR A 1 278 ? 10.049 -13.954 6.708 1.00 88.94 278 THR A O 1
ATOM 2203 N N . VAL A 1 279 ? 8.720 -12.252 7.296 1.00 85.38 279 VAL A N 1
ATOM 2204 C CA . VAL A 1 279 ? 8.775 -12.481 8.750 1.00 85.38 279 VAL A CA 1
ATOM 2205 C C . VAL A 1 279 ? 7.466 -13.102 9.238 1.00 85.38 279 VAL A C 1
ATOM 2207 O O . VAL A 1 279 ? 6.409 -12.482 9.175 1.00 85.38 279 VAL A O 1
ATOM 2210 N N . LYS A 1 280 ? 7.534 -14.335 9.753 1.00 80.44 280 LYS A N 1
ATOM 2211 C CA . LYS A 1 280 ? 6.346 -15.141 10.092 1.00 80.44 280 LYS A CA 1
ATOM 2212 C C . LYS A 1 280 ? 5.776 -14.918 11.494 1.00 80.44 280 LYS A C 1
ATOM 2214 O O . LYS A 1 280 ? 4.656 -15.344 11.745 1.00 80.44 280 LYS A O 1
ATOM 2219 N N . SER A 1 281 ? 6.520 -14.291 12.402 1.00 80.62 281 SER A N 1
ATOM 2220 C CA . SER A 1 281 ? 6.076 -14.103 13.790 1.00 80.62 281 SER A CA 1
ATOM 2221 C C . SER A 1 281 ? 5.053 -12.979 13.955 1.00 80.62 281 SER A C 1
ATOM 2223 O O . SER A 1 281 ? 4.217 -13.072 14.843 1.00 80.62 281 SER A O 1
ATOM 2225 N N . ILE A 1 282 ? 5.063 -11.979 13.065 1.00 83.06 282 ILE A N 1
ATOM 2226 C CA . ILE A 1 282 ? 4.343 -10.716 13.257 1.00 83.06 282 ILE A CA 1
ATOM 2227 C C . ILE A 1 282 ? 2.835 -10.943 13.401 1.00 83.06 282 ILE A C 1
ATOM 2229 O O . ILE A 1 282 ? 2.136 -11.321 12.457 1.00 83.06 282 ILE A O 1
ATOM 2233 N N . SER A 1 283 ? 2.336 -10.639 14.596 1.00 81.62 283 SER A N 1
ATOM 2234 C CA . SER A 1 283 ? 0.936 -10.809 14.988 1.00 81.62 283 SER A CA 1
ATOM 2235 C C . SER A 1 283 ? 0.004 -9.676 14.528 1.00 81.62 283 SER A C 1
ATOM 2237 O O . SER A 1 283 ? -1.221 -9.838 14.545 1.00 81.62 283 SER A O 1
ATOM 2239 N N . THR A 1 284 ? 0.543 -8.535 14.089 1.00 86.50 284 THR A N 1
ATOM 2240 C CA . THR A 1 284 ? -0.251 -7.417 13.556 1.00 86.50 284 THR A CA 1
ATOM 2241 C C . THR A 1 284 ? -0.743 -7.724 12.140 1.00 86.50 284 THR A C 1
ATOM 2243 O O . THR A 1 284 ? -0.025 -8.368 11.378 1.00 86.50 284 THR A O 1
ATOM 2246 N N . PRO A 1 285 ? -1.962 -7.310 11.747 1.00 90.75 285 PRO A N 1
ATOM 2247 C CA . PRO A 1 285 ? -2.443 -7.499 10.382 1.00 90.75 285 PRO A CA 1
ATOM 2248 C C . PRO A 1 285 ? -1.707 -6.581 9.399 1.00 90.75 285 PRO A C 1
ATOM 2250 O O . PRO A 1 285 ? -1.416 -5.423 9.707 1.00 90.75 285 PRO A O 1
ATOM 2253 N N . LEU A 1 286 ? -1.485 -7.074 8.184 1.00 94.31 286 LEU A N 1
ATOM 2254 C CA . LEU A 1 286 ? -0.950 -6.289 7.079 1.00 94.31 286 LEU A CA 1
ATOM 2255 C C . LEU A 1 286 ? -2.099 -5.612 6.330 1.00 94.31 286 LEU A C 1
ATOM 2257 O O . LEU A 1 286 ? -3.094 -6.249 5.979 1.00 94.31 286 LEU A O 1
ATOM 2261 N N . TRP A 1 287 ? -1.958 -4.320 6.071 1.00 97.12 287 TRP A N 1
ATOM 2262 C CA . TRP A 1 287 ? -2.931 -3.516 5.346 1.00 97.12 287 TRP A CA 1
ATOM 2263 C C . TRP A 1 287 ? -2.469 -3.371 3.908 1.00 97.12 287 TRP A C 1
ATOM 2265 O O . TRP A 1 287 ? -1.384 -2.857 3.657 1.00 97.12 287 TRP A O 1
ATOM 2275 N N . LEU A 1 288 ? -3.289 -3.840 2.975 1.00 97.25 288 LEU A N 1
ATOM 2276 C CA . LEU A 1 288 ? -3.041 -3.778 1.540 1.00 97.25 288 LEU A CA 1
ATOM 2277 C C . LEU A 1 288 ? -3.922 -2.695 0.918 1.00 97.25 288 LEU A C 1
ATOM 2279 O O . LEU A 1 288 ? -5.131 -2.701 1.152 1.00 97.25 288 LEU A O 1
ATOM 2283 N N . PHE A 1 289 ? -3.341 -1.815 0.106 1.00 97.44 289 PHE A N 1
ATOM 2284 C CA . PHE A 1 289 ? -4.042 -0.681 -0.499 1.00 97.44 289 PHE A CA 1
ATOM 2285 C C . PHE A 1 289 ? -4.199 -0.871 -2.004 1.00 97.44 289 PHE A C 1
ATOM 2287 O O . PHE A 1 289 ? -3.238 -1.199 -2.703 1.00 97.44 289 PHE A O 1
ATOM 2294 N N . PHE A 1 290 ? -5.408 -0.630 -2.500 1.00 95.19 290 PHE A N 1
ATOM 2295 C CA . PHE A 1 290 ? -5.769 -0.796 -3.901 1.00 95.19 290 PHE A CA 1
ATOM 2296 C C . PHE A 1 290 ? -6.598 0.385 -4.391 1.00 95.19 290 PHE A C 1
ATOM 2298 O O . PHE A 1 290 ? -7.448 0.900 -3.670 1.00 95.19 290 PHE A O 1
ATOM 2305 N N . GLU A 1 291 ? -6.421 0.764 -5.648 1.00 93.31 291 GLU A N 1
ATOM 2306 C CA . GLU A 1 291 ? -7.308 1.696 -6.339 1.00 93.31 291 GLU A CA 1
ATOM 2307 C C . GLU A 1 291 ? -7.946 1.038 -7.564 1.00 93.31 291 GLU A C 1
ATOM 2309 O O . GLU A 1 291 ? -7.456 0.037 -8.089 1.00 93.31 291 GLU A O 1
ATOM 2314 N N . ARG A 1 292 ? -9.053 1.611 -8.033 1.00 89.50 292 ARG A N 1
ATOM 2315 C CA . ARG A 1 292 ? -9.671 1.253 -9.311 1.00 89.50 292 ARG A CA 1
ATOM 2316 C C . ARG A 1 292 ? -9.291 2.318 -10.332 1.00 89.50 292 ARG A C 1
ATOM 2318 O O . ARG A 1 292 ? -9.506 3.500 -10.077 1.00 89.50 292 ARG A O 1
ATOM 2325 N N . ARG A 1 293 ? -8.753 1.912 -11.485 1.00 86.88 293 ARG A N 1
ATOM 2326 C CA . ARG A 1 293 ? -8.401 2.825 -12.583 1.00 86.88 293 ARG A CA 1
ATOM 2327 C C . ARG A 1 293 ? -9.071 2.409 -13.882 1.00 86.88 293 ARG A C 1
ATOM 2329 O O . ARG A 1 293 ? -9.012 1.243 -14.259 1.00 86.88 293 ARG A O 1
ATOM 2336 N N . LYS A 1 294 ? -9.633 3.366 -14.611 1.00 82.62 294 LYS A N 1
ATOM 2337 C CA . LYS A 1 294 ? -10.306 3.137 -15.891 1.00 82.62 294 LYS A CA 1
ATOM 2338 C C . LYS A 1 294 ? -9.632 3.933 -16.993 1.00 82.62 294 LYS A C 1
ATOM 2340 O O . LYS A 1 294 ? -9.214 5.064 -16.763 1.00 82.62 294 LYS A O 1
ATOM 2345 N N . LYS A 1 295 ? -9.517 3.353 -18.190 1.00 79.38 295 LYS A N 1
ATOM 2346 C CA . LYS A 1 295 ? -9.045 4.107 -19.352 1.00 79.38 295 LYS A CA 1
ATOM 2347 C C . LYS A 1 295 ? -10.178 5.010 -19.831 1.00 79.38 295 LYS A C 1
ATOM 2349 O O . LYS A 1 295 ? -11.302 4.547 -20.024 1.00 79.38 295 LYS A O 1
ATOM 2354 N N . THR A 1 296 ? -9.883 6.280 -20.073 1.00 64.44 296 THR A N 1
ATOM 2355 C CA . THR A 1 296 ? -10.826 7.176 -20.749 1.00 64.44 296 THR A CA 1
ATOM 2356 C C . THR A 1 296 ? -10.865 6.779 -22.228 1.00 64.44 296 THR A C 1
ATOM 2358 O O . THR A 1 296 ? -10.057 7.242 -23.025 1.00 64.44 296 THR A O 1
ATOM 2361 N N . SER A 1 297 ? -11.721 5.825 -22.605 1.00 60.44 297 SER A N 1
ATOM 2362 C CA . SER A 1 297 ? -11.834 5.392 -24.004 1.00 60.44 297 SER A CA 1
ATOM 2363 C C . SER A 1 297 ? -12.622 6.426 -24.808 1.00 60.44 297 SER A C 1
ATOM 2365 O O . SER A 1 297 ? -13.816 6.602 -24.579 1.00 60.44 297 SER A O 1
ATOM 2367 N N . THR A 1 298 ? -11.965 7.096 -25.757 1.00 54.50 298 THR A N 1
ATOM 2368 C CA . THR A 1 298 ? -12.620 7.931 -26.779 1.00 54.50 298 THR A CA 1
ATOM 2369 C C . THR A 1 298 ? -13.166 7.112 -27.951 1.00 54.50 298 THR A C 1
ATOM 2371 O O . THR A 1 298 ? -14.089 7.562 -28.623 1.00 54.50 298 THR A O 1
ATOM 2374 N N . ASP A 1 299 ? -12.671 5.885 -28.164 1.00 55.75 299 ASP A N 1
ATOM 2375 C CA . ASP A 1 299 ? -12.827 5.189 -29.454 1.00 55.75 299 ASP A CA 1
ATOM 2376 C C . ASP A 1 299 ? -13.707 3.927 -29.397 1.00 55.75 299 ASP A C 1
ATOM 2378 O O . ASP A 1 299 ? -13.696 3.108 -30.316 1.00 55.75 299 ASP A O 1
ATOM 2382 N N . GLY A 1 300 ? -14.466 3.719 -28.316 1.00 49.22 300 GLY A N 1
ATOM 2383 C CA . GLY A 1 300 ? -15.479 2.654 -28.227 1.00 49.22 300 GLY A CA 1
ATOM 2384 C C . GLY A 1 300 ? -14.954 1.210 -28.309 1.00 49.22 300 GLY A C 1
ATOM 2385 O O . GLY A 1 300 ? -15.739 0.267 -28.240 1.00 49.22 300 GLY A O 1
ATOM 2386 N N . ARG A 1 301 ? -13.636 0.995 -28.427 1.00 49.41 301 ARG A N 1
ATOM 2387 C CA . ARG A 1 301 ? -13.026 -0.339 -28.384 1.00 49.41 301 ARG A CA 1
ATOM 2388 C C . ARG A 1 301 ? -12.799 -0.749 -26.934 1.00 49.41 301 ARG A C 1
ATOM 2390 O O . ARG A 1 301 ? -12.158 -0.032 -26.167 1.00 49.41 301 ARG A O 1
ATOM 2397 N N . TYR A 1 302 ? -13.320 -1.920 -26.580 1.00 45.75 302 TYR A N 1
ATOM 2398 C CA . TYR A 1 302 ? -13.130 -2.569 -25.287 1.00 45.75 302 TYR A CA 1
ATOM 2399 C C . TYR A 1 302 ? -11.634 -2.805 -25.025 1.00 45.75 302 TYR A C 1
ATOM 2401 O O . TYR A 1 302 ? -11.063 -3.791 -25.492 1.00 45.75 302 TYR A O 1
ATOM 2409 N N . SER A 1 303 ? -10.972 -1.920 -24.278 1.00 49.78 303 SER A N 1
ATOM 2410 C CA . SER A 1 303 ? -9.693 -2.276 -23.667 1.00 49.78 303 SER A CA 1
ATOM 2411 C C . SER A 1 303 ? -9.963 -3.273 -22.543 1.00 49.78 303 SER A C 1
ATOM 2413 O O . SER A 1 303 ? -10.882 -3.061 -21.753 1.00 49.78 303 SER A O 1
ATOM 2415 N N . LYS A 1 304 ? -9.169 -4.348 -22.451 1.00 56.44 304 LYS A N 1
ATOM 2416 C CA . LYS A 1 304 ? -9.106 -5.195 -21.250 1.00 56.44 304 LYS A CA 1
ATOM 2417 C C . LYS A 1 304 ? -8.553 -4.340 -20.110 1.00 56.44 304 LYS A C 1
ATOM 2419 O O . LYS A 1 304 ? -7.345 -4.292 -19.900 1.00 56.44 304 LYS A O 1
ATOM 2424 N N . GLU A 1 305 ? -9.422 -3.582 -19.456 1.00 62.75 305 GLU A N 1
ATOM 2425 C CA . GLU A 1 305 ? -9.038 -2.760 -18.319 1.00 62.75 305 GLU A CA 1
ATOM 2426 C C . GLU A 1 305 ? -8.587 -3.679 -17.180 1.00 62.75 305 GLU A C 1
ATOM 2428 O O . GLU A 1 305 ? -9.271 -4.667 -16.896 1.00 62.75 305 GLU A O 1
ATOM 2433 N N . PRO A 1 306 ? -7.445 -3.396 -16.537 1.00 63.06 306 PRO A N 1
ATOM 2434 C CA . PRO A 1 306 ? -7.105 -4.069 -15.298 1.00 63.06 306 PRO A CA 1
ATOM 2435 C C . PRO A 1 306 ? -8.172 -3.778 -14.251 1.00 63.06 306 PRO A C 1
ATOM 2437 O O . PRO A 1 306 ? -8.748 -2.692 -14.227 1.00 63.06 306 PRO A O 1
ATOM 2440 N N . GLY A 1 307 ? -8.441 -4.775 -13.417 1.00 79.50 307 GLY A N 1
ATOM 2441 C CA . GLY A 1 307 ? -9.459 -4.714 -12.387 1.00 79.50 307 GLY A CA 1
ATOM 2442 C C . GLY A 1 307 ? -9.070 -3.724 -11.298 1.00 79.50 307 GLY A C 1
ATOM 2443 O O . GLY A 1 307 ? -9.540 -2.589 -11.294 1.00 79.50 307 GLY A O 1
ATOM 2444 N N . LEU A 1 308 ? -8.177 -4.149 -10.405 1.00 89.62 308 LEU A N 1
ATOM 2445 C CA . LEU A 1 308 ? -7.618 -3.318 -9.341 1.00 89.62 308 LEU A CA 1
ATOM 2446 C C . LEU A 1 308 ? -6.141 -3.041 -9.596 1.00 89.62 308 LEU A C 1
ATOM 2448 O O . LEU A 1 308 ? -5.416 -3.895 -10.096 1.00 89.62 308 LEU A O 1
ATOM 2452 N N . THR A 1 309 ? -5.697 -1.874 -9.159 1.00 93.38 309 THR A N 1
ATOM 2453 C CA . THR A 1 309 ? -4.295 -1.480 -9.133 1.00 93.38 309 THR A CA 1
ATOM 2454 C C . THR A 1 309 ? -3.812 -1.517 -7.692 1.00 93.38 309 THR A C 1
ATOM 2456 O O . THR A 1 309 ? -4.380 -0.858 -6.822 1.00 93.38 309 THR A O 1
ATOM 2459 N N . PHE A 1 310 ? -2.782 -2.311 -7.416 1.00 96.25 310 PHE A N 1
ATOM 2460 C CA . PHE A 1 310 ? -2.162 -2.382 -6.099 1.00 96.25 310 PHE A CA 1
ATOM 2461 C C . PHE A 1 310 ? -1.210 -1.199 -5.892 1.00 96.25 310 PHE A C 1
ATOM 2463 O O . PHE A 1 310 ? -0.402 -0.888 -6.768 1.00 96.25 310 PHE A O 1
ATOM 2470 N N . LEU A 1 311 ? -1.305 -0.557 -4.727 1.00 96.94 311 LEU A N 1
ATOM 2471 C CA . LEU A 1 311 ? -0.525 0.632 -4.381 1.00 96.94 311 LEU A CA 1
ATOM 2472 C C . LEU A 1 311 ? 0.633 0.303 -3.435 1.00 96.94 311 LEU A C 1
ATOM 2474 O O . LEU A 1 311 ? 1.755 0.744 -3.651 1.00 96.94 311 LEU A O 1
ATOM 2478 N N . GLY A 1 312 ? 0.375 -0.470 -2.381 1.00 97.44 312 GLY A N 1
ATOM 2479 C CA . GLY A 1 312 ? 1.372 -0.738 -1.348 1.00 97.44 312 GLY A CA 1
ATOM 2480 C C . GLY A 1 312 ? 0.804 -1.480 -0.145 1.00 97.44 312 GLY A C 1
ATOM 2481 O O . GLY A 1 312 ? -0.395 -1.764 -0.078 1.00 97.44 312 GLY A O 1
ATOM 2482 N N . ALA A 1 313 ? 1.680 -1.805 0.804 1.00 97.56 313 ALA A N 1
ATOM 2483 C CA . ALA A 1 313 ? 1.319 -2.485 2.041 1.00 97.56 313 ALA A CA 1
ATOM 2484 C C . ALA A 1 313 ? 1.979 -1.831 3.259 1.00 97.56 313 ALA A C 1
ATOM 2486 O O . ALA A 1 313 ? 3.117 -1.378 3.159 1.00 97.56 313 ALA A O 1
ATOM 2487 N N . THR A 1 314 ? 1.297 -1.812 4.405 1.00 97.19 314 THR A N 1
ATOM 2488 C CA . THR A 1 314 ? 1.865 -1.343 5.680 1.00 97.19 314 THR A CA 1
ATOM 2489 C C . THR A 1 314 ? 1.335 -2.141 6.869 1.00 97.19 314 THR A C 1
ATOM 2491 O O . THR A 1 314 ? 0.255 -2.731 6.798 1.00 97.19 314 THR A O 1
ATOM 2494 N N . PHE A 1 315 ? 2.082 -2.154 7.970 1.00 96.00 315 PHE A N 1
ATOM 2495 C CA . PHE A 1 315 ? 1.567 -2.591 9.264 1.00 96.00 315 PHE A CA 1
ATOM 2496 C C . PHE A 1 315 ? 0.854 -1.438 9.955 1.00 96.00 315 PHE A C 1
ATOM 2498 O O . PHE A 1 315 ? 1.286 -0.295 9.855 1.00 96.00 315 PHE A O 1
ATOM 2505 N N . MET A 1 316 ? -0.197 -1.741 10.706 1.00 94.44 316 MET A N 1
ATOM 2506 C CA . MET A 1 316 ? -0.879 -0.763 11.550 1.00 94.44 316 MET A CA 1
ATOM 2507 C C . MET A 1 316 ? -0.985 -1.286 12.985 1.00 94.44 316 MET A C 1
ATOM 2509 O O . MET A 1 316 ? -0.975 -2.509 13.174 1.00 94.44 316 MET A O 1
ATOM 2513 N N . PRO A 1 317 ? -1.156 -0.388 13.976 1.00 90.38 317 PRO A N 1
ATOM 2514 C CA . PRO A 1 317 ? -1.389 -0.785 15.355 1.00 90.38 317 PRO A CA 1
ATOM 2515 C C . PRO A 1 317 ? -2.543 -1.774 15.485 1.00 90.38 317 PRO A C 1
ATOM 2517 O O . PRO A 1 317 ? -3.521 -1.738 14.728 1.00 90.38 317 PRO A O 1
ATOM 2520 N N . TYR A 1 318 ? -2.473 -2.630 16.501 1.00 86.12 318 TYR A N 1
ATOM 2521 C CA . TYR A 1 318 ? -3.582 -3.519 16.831 1.00 86.12 318 TYR A CA 1
ATOM 2522 C C . TYR A 1 318 ? -4.868 -2.709 17.071 1.00 86.12 318 TYR A C 1
ATOM 2524 O O . TYR A 1 318 ? -4.867 -1.757 17.853 1.00 86.12 318 TYR A O 1
ATOM 2532 N N . ARG A 1 319 ? -5.971 -3.102 16.418 1.00 86.69 319 ARG A N 1
ATOM 2533 C CA . ARG A 1 319 ? -7.275 -2.404 16.428 1.00 86.69 319 ARG A CA 1
ATOM 2534 C C . ARG A 1 319 ? -7.284 -1.022 15.769 1.00 86.69 319 ARG A C 1
ATOM 2536 O O . ARG A 1 319 ? -8.230 -0.259 15.989 1.00 86.69 319 ARG A O 1
ATOM 2543 N N . ALA A 1 320 ? -6.289 -0.682 14.949 1.00 92.62 320 ALA A N 1
ATOM 2544 C CA . ALA A 1 320 ? -6.332 0.542 14.151 1.00 92.62 320 ALA A CA 1
ATOM 2545 C C . ALA A 1 320 ? -7.612 0.620 13.301 1.00 92.62 320 ALA A C 1
ATOM 2547 O O . ALA A 1 320 ? -8.189 1.693 13.156 1.00 92.62 320 ALA A O 1
ATOM 2548 N N . GLU A 1 321 ? -8.119 -0.512 12.810 1.00 93.44 321 GLU A N 1
ATOM 2549 C CA . GLU A 1 321 ? -9.360 -0.582 12.042 1.00 93.44 321 GLU A CA 1
ATOM 2550 C C . GLU A 1 321 ? -10.586 -0.129 12.837 1.00 93.44 321 GLU A C 1
ATOM 2552 O O . GLU A 1 321 ? -11.424 0.596 12.301 1.00 93.44 321 GLU A O 1
ATOM 2557 N N . ASP A 1 322 ? -10.680 -0.493 14.119 1.00 92.44 322 ASP A N 1
ATOM 2558 C CA . ASP A 1 322 ? -11.802 -0.106 14.978 1.00 92.44 322 ASP A CA 1
ATOM 2559 C C . ASP A 1 322 ? -11.778 1.401 15.241 1.00 92.44 322 ASP A C 1
ATOM 2561 O O . ASP A 1 322 ? -12.812 2.070 15.222 1.00 92.44 322 ASP A O 1
ATOM 2565 N N . VAL A 1 323 ? -10.583 1.934 15.484 1.00 92.75 323 VAL A N 1
ATOM 2566 C CA . VAL A 1 323 ? -10.358 3.341 15.815 1.00 92.75 323 VAL A CA 1
ATOM 2567 C C . VAL A 1 323 ? -10.626 4.225 14.605 1.00 92.75 323 VAL A C 1
ATOM 2569 O O . VAL A 1 323 ? -11.410 5.166 14.695 1.00 92.75 323 VAL A O 1
ATOM 2572 N N . LEU A 1 324 ? -10.036 3.878 13.463 1.00 94.50 324 LEU A N 1
ATOM 2573 C CA . LEU A 1 324 ? -10.190 4.625 12.221 1.00 94.50 324 LEU A CA 1
ATOM 2574 C C . LEU A 1 324 ? -11.604 4.506 11.640 1.00 94.50 324 LEU A C 1
ATOM 2576 O O . LEU A 1 324 ? -12.066 5.424 10.970 1.00 94.50 324 LEU A O 1
ATOM 2580 N N . SER A 1 325 ? -12.325 3.415 11.925 1.00 93.69 325 SER A N 1
ATOM 2581 C CA . SER A 1 325 ? -13.750 3.322 11.580 1.00 93.69 325 SER A CA 1
ATOM 2582 C C . SER A 1 325 ? -14.611 4.262 12.426 1.00 93.69 325 SER A C 1
ATOM 2584 O O . SER A 1 325 ? -15.564 4.845 11.921 1.00 93.69 325 SER A O 1
ATOM 2586 N N . ARG A 1 326 ? -14.298 4.423 13.721 1.00 91.25 326 ARG A N 1
ATOM 2587 C CA . ARG A 1 326 ? -15.041 5.328 14.620 1.00 91.25 326 ARG A CA 1
ATOM 2588 C C . ARG A 1 326 ? -14.798 6.801 14.316 1.00 91.25 326 ARG A C 1
ATOM 2590 O O . ARG A 1 326 ? -15.676 7.608 14.588 1.00 91.25 326 ARG A O 1
ATOM 2597 N N . SER A 1 327 ? -13.627 7.141 13.783 1.00 89.44 327 SER A N 1
ATOM 2598 C CA . SER A 1 327 ? -13.301 8.496 13.330 1.00 89.44 327 SER A CA 1
ATOM 2599 C C . SER A 1 327 ? -13.684 8.758 11.871 1.00 89.44 327 SER A C 1
ATOM 2601 O O . SER A 1 327 ? -13.264 9.769 11.315 1.00 89.44 327 SER A O 1
ATOM 2603 N N . GLU A 1 328 ? -14.448 7.851 11.248 1.00 91.38 328 GLU A N 1
ATOM 2604 C CA . GLU A 1 328 ? -14.932 7.946 9.860 1.00 91.38 328 GLU A CA 1
ATOM 2605 C C . GLU A 1 328 ? -13.821 8.017 8.796 1.00 91.38 328 GLU A C 1
ATOM 2607 O O . GLU A 1 328 ? -14.093 8.217 7.615 1.00 91.38 328 GLU A O 1
ATOM 2612 N N . VAL A 1 329 ? -12.565 7.773 9.183 1.00 94.06 329 VAL A N 1
ATOM 2613 C CA . VAL A 1 329 ? -11.435 7.648 8.252 1.00 94.06 329 VAL A CA 1
ATOM 2614 C C . VAL A 1 329 ? -11.575 6.385 7.403 1.00 94.06 329 VAL A C 1
ATOM 2616 O O . VAL A 1 329 ? -11.238 6.388 6.219 1.00 94.06 329 VAL A O 1
ATOM 2619 N N . LEU A 1 330 ? -12.084 5.304 8.001 1.00 94.56 330 LEU A N 1
ATOM 2620 C CA . LEU A 1 330 ? -12.406 4.066 7.303 1.00 94.56 330 LEU A CA 1
ATOM 2621 C C . LEU A 1 330 ? -13.908 3.849 7.245 1.00 94.56 330 LEU A C 1
ATOM 2623 O O . LEU A 1 330 ? -14.594 3.786 8.262 1.00 94.56 330 LEU A O 1
ATOM 2627 N N . THR A 1 331 ? -14.407 3.619 6.039 1.00 93.44 331 THR A N 1
ATOM 2628 C CA . THR A 1 331 ? -15.770 3.137 5.819 1.00 93.44 331 THR A CA 1
ATOM 2629 C C . THR A 1 331 ? -15.723 1.647 5.512 1.00 93.44 331 THR A C 1
ATOM 2631 O O . THR A 1 331 ? -14.931 1.217 4.681 1.00 93.44 331 THR A O 1
ATOM 2634 N N . LYS A 1 332 ? -16.566 0.829 6.147 1.00 90.62 332 LYS A N 1
ATOM 2635 C CA . LYS A 1 332 ? -16.639 -0.607 5.823 1.00 90.62 332 LYS A CA 1
ATOM 2636 C C . LYS A 1 332 ? -17.046 -0.808 4.362 1.00 90.62 332 LYS A C 1
ATOM 2638 O O . LYS A 1 332 ? -17.964 -0.148 3.881 1.00 90.62 332 LYS A O 1
ATOM 2643 N N . TYR A 1 333 ? -16.373 -1.730 3.680 1.00 84.00 333 TYR A N 1
ATOM 2644 C CA . TYR A 1 333 ? -16.716 -2.138 2.322 1.00 84.00 333 TYR A CA 1
ATOM 2645 C C . TYR A 1 333 ? -17.472 -3.469 2.367 1.00 84.00 333 TYR A C 1
ATOM 2647 O O . TYR A 1 333 ? -16.979 -4.423 2.973 1.00 84.00 333 TYR A O 1
ATOM 2655 N N . HIS A 1 334 ? -18.678 -3.494 1.795 1.00 67.75 334 HIS A N 1
ATOM 2656 C CA . HIS A 1 334 ? -19.613 -4.622 1.848 1.00 67.75 334 HIS A CA 1
ATOM 2657 C C . HIS A 1 334 ? -19.585 -5.441 0.564 1.00 67.75 334 HIS A C 1
ATOM 2659 O O . HIS A 1 334 ? -19.820 -4.841 -0.510 1.00 67.75 334 HIS A O 1
#

pLDDT: mean 72.07, std 24.35, range [27.27, 97.56]